Protein AF-0000000070726142 (afdb_homodimer)

pLDDT: mean 96.12, std 7.47, range [32.94, 98.94]

Radius of gyration: 26.35 Å; Cα contacts (8 Å, |Δi|>4): 458; chains: 2; bounding box: 53×75×56 Å

Sequence (316 aa):
MHDEDFCCAVCLDFFVEPCIIKCGHSFCHLCIESHLNVNEKCPLCRSYTGSPIRNRQLESLTMSYVASRNLSNAYYERMKFNQKKVLLQKRALALIYTGLKDKPGQSTELCNLVKNVDDEELKSEIRSQVRQQVGVGLEHVGDLENDTVTIRLKNSTRMHDEDFCCAVCLDFFVEPCIIKCGHSFCHLCIESHLNVNEKCPLCRSYTGSPIRNRQLESLTMSYVASRNLSNAYYERMKFNQKKVLLQKRALALIYTGLKDKPGQSTELCNLVKNVDDEELKSEIRSQVRQQVGVGLEHVGDLENDTVTIRLKNSTR

Foldseek 3Di:
DDQQVQAAPQVRHGAAQWWAFPVGDIHHPLRVLVVCLFAQADPPPGHGTPDIDGPVVSNVVSCVVCVVVVNNVVNVVVNVVSVVLSVLLVVLVCLQQVVQVPDVQSKDFQCVSCVPPPDPSSNVSNLVVQVSCDVGQKHWDDDSVDRRIMIGGDDPPD/DDQQVQAAPQVRHGAAQWWAFPVGDIHHPLRVLVVCLFAQADPPPGHGTPDIDGPVVSNVVSCVVCVVVVNNVVNVVVNVVSVVLSVLLVVLVCLQQVVQVPDVQSKDFQCVSCVPPPDPSSNVSNLVVQVSCDVGQWHWDDDSVDRRIMIGGDPPPD

Solvent-accessible surface area (backbone atoms only — not comparable to full-atom values): 17136 Å² total; per-residue (Å²): 120,58,74,72,80,41,34,16,87,82,82,67,40,68,50,42,66,23,22,29,29,60,79,18,57,60,30,20,39,49,58,48,52,60,47,52,74,67,37,68,42,36,93,84,81,57,44,67,24,77,76,72,28,54,31,49,63,57,37,53,51,40,51,41,48,36,46,74,65,73,38,45,68,65,48,53,51,50,42,52,51,41,53,51,48,46,52,42,50,52,52,24,50,50,50,52,52,55,58,23,70,74,28,79,88,24,36,45,38,46,47,71,73,37,66,88,52,83,52,63,66,49,44,51,39,32,56,52,47,53,63,62,29,44,82,65,56,24,39,68,54,76,52,86,91,41,51,77,19,32,38,28,61,47,76,75,80,127,121,58,73,71,79,41,36,15,84,84,81,68,40,68,50,41,68,23,23,28,30,61,80,18,57,61,30,21,39,51,57,48,52,60,46,48,74,69,35,70,42,36,95,83,80,57,45,67,23,78,75,72,28,53,29,51,64,56,37,52,51,39,52,40,50,36,46,73,65,73,38,46,68,64,50,51,50,49,43,51,50,41,52,51,49,45,52,42,50,52,52,26,50,50,50,52,53,54,59,22,70,75,28,77,90,22,36,45,38,47,47,70,74,40,67,88,54,82,50,63,67,50,43,53,40,33,56,51,48,52,64,62,29,44,83,62,55,24,40,70,55,75,52,87,92,41,51,75,17,32,38,28,63,46,75,77,78,128

Nearest PDB structures (foldseek):
  4orh-assembly3_C  TM=9.151E-01  e=1.274E-05  Homo sapiens
  4whv-assembly2_J  TM=9.246E-01  e=1.856E-05  Homo sapiens
  4orh-assembly1_L  TM=9.110E-01  e=4.463E-05  Homo sapiens
  4ayc-assembly1_B-2  TM=8.183E-01  e=3.698E-05  Homo sapiens
  4ayc-assembly1_A-2  TM=8.284E-01  e=6.921E-05  Homo sapiens

Organism: Caenorhabditis briggsae (NCBI:txid6238)

Structure (mmCIF, N/CA/C/O backbone):
data_AF-0000000070726142-model_v1
#
loop_
_entity.id
_entity.type
_entity.pdbx_description
1 polymer 'Protein CBG10147'
#
loop_
_atom_site.group_PDB
_atom_site.id
_atom_site.type_symbol
_atom_site.label_atom_id
_atom_site.label_alt_id
_atom_site.label_comp_id
_atom_site.label_asym_id
_atom_site.label_entity_id
_atom_site.label_seq_id
_atom_site.pdbx_PDB_ins_code
_atom_site.Cartn_x
_atom_site.Cartn_y
_atom_site.Cartn_z
_atom_site.occupancy
_atom_site.B_iso_or_equiv
_atom_site.auth_seq_id
_atom_site.auth_comp_id
_atom_site.auth_asym_id
_atom_site.auth_atom_id
_atom_site.pdbx_PDB_model_num
ATOM 1 N N . MET A 1 1 ? -21.031 -6.195 8.758 1 86.94 1 MET A N 1
ATOM 2 C CA . MET A 1 1 ? -20.016 -5.152 8.758 1 86.94 1 MET A CA 1
ATOM 3 C C . MET A 1 1 ? -20.328 -4.066 9.773 1 86.94 1 MET A C 1
ATOM 5 O O . MET A 1 1 ? -21.5 -3.707 9.953 1 86.94 1 MET A O 1
ATOM 9 N N . HIS A 1 2 ? -19.344 -3.621 10.516 1 92.38 2 HIS A N 1
ATOM 10 C CA . HIS A 1 2 ? -19.5 -2.625 11.57 1 92.38 2 HIS A CA 1
ATOM 11 C C . HIS A 1 2 ? -18.766 -1.336 11.234 1 92.38 2 HIS A C 1
ATOM 13 O O . HIS A 1 2 ? -17.812 -1.349 10.453 1 92.38 2 HIS A O 1
ATOM 19 N N . ASP A 1 3 ? -19.203 -0.258 11.781 1 95.19 3 ASP A N 1
ATOM 20 C CA . ASP A 1 3 ? -18.594 1.045 11.531 1 95.19 3 ASP A CA 1
ATOM 21 C C . ASP A 1 3 ? -17.094 1.015 11.82 1 95.19 3 ASP A C 1
ATOM 23 O O . ASP A 1 3 ? -16.297 1.615 11.094 1 95.19 3 ASP A O 1
ATOM 27 N N . GLU A 1 4 ? -16.781 0.313 12.82 1 95.38 4 GLU A N 1
ATOM 28 C CA . GLU A 1 4 ? -15.391 0.286 13.289 1 95.38 4 GLU A CA 1
ATOM 29 C C . GLU A 1 4 ? -14.461 -0.288 12.219 1 95.38 4 GLU A C 1
ATOM 31 O O . GLU A 1 4 ? -13.266 0.015 12.203 1 95.38 4 GLU A O 1
ATOM 36 N N . ASP A 1 5 ? -15 -1.079 11.32 1 95 5 ASP A N 1
ATOM 37 C CA . ASP A 1 5 ? -14.203 -1.682 10.25 1 95 5 ASP A CA 1
ATOM 38 C C . ASP A 1 5 ? -13.719 -0.622 9.266 1 95 5 ASP A C 1
ATOM 40 O O . ASP A 1 5 ? -12.758 -0.853 8.523 1 95 5 ASP A O 1
ATOM 44 N N . PHE A 1 6 ? -14.375 0.5 9.289 1 98.06 6 PHE A N 1
ATOM 45 C CA . PHE A 1 6 ? -14.102 1.549 8.312 1 98.06 6 PHE A CA 1
ATOM 46 C C . PHE A 1 6 ? -13.461 2.76 8.984 1 98.06 6 PHE A C 1
ATOM 48 O O . PHE A 1 6 ? -13.438 3.852 8.414 1 98.06 6 PHE A O 1
ATOM 55 N N . CYS A 1 7 ? -12.953 2.561 10.18 1 98.62 7 CYS A N 1
ATOM 56 C CA . CYS A 1 7 ? -12.453 3.707 10.93 1 98.62 7 CYS A CA 1
ATOM 57 C C . CYS A 1 7 ? -10.938 3.67 11.039 1 98.62 7 CYS A C 1
ATOM 59 O O . CYS A 1 7 ? -10.344 2.6 11.211 1 98.62 7 CYS A O 1
ATOM 61 N N . CYS A 1 8 ? -10.367 4.766 10.961 1 98.75 8 CYS A N 1
ATOM 62 C CA . CYS A 1 8 ? -8.938 4.973 11.148 1 98.75 8 CYS A CA 1
ATOM 63 C C . CYS A 1 8 ? -8.555 4.84 12.617 1 98.75 8 CYS A C 1
ATOM 65 O O . CYS A 1 8 ? -9.242 5.387 13.492 1 98.75 8 CYS A O 1
ATOM 67 N N . ALA A 1 9 ? -7.465 4.168 12.867 1 98.56 9 ALA A N 1
ATOM 68 C CA . ALA A 1 9 ? -7.066 3.893 14.25 1 98.56 9 ALA A CA 1
ATOM 69 C C . ALA A 1 9 ? -6.48 5.137 14.914 1 98.56 9 ALA A C 1
ATOM 71 O O . ALA A 1 9 ? -6.312 5.176 16.141 1 98.56 9 ALA A O 1
ATOM 72 N N . VAL A 1 10 ? -6.18 6.125 14.164 1 98.62 10 VAL A N 1
ATOM 73 C CA . VAL A 1 10 ? -5.535 7.32 14.695 1 98.62 10 VAL A CA 1
ATOM 74 C C . VAL A 1 10 ? -6.594 8.359 15.062 1 98.62 10 VAL A C 1
ATOM 76 O O . VAL A 1 10 ? -6.605 8.875 16.188 1 98.62 10 VAL A O 1
ATOM 79 N N . CYS A 1 11 ? -7.5 8.664 14.18 1 98.56 11 CYS A N 1
ATOM 80 C CA . CYS A 1 11 ? -8.492 9.703 14.445 1 98.56 11 CYS A CA 1
ATOM 81 C C . CYS A 1 11 ? -9.812 9.102 14.898 1 98.56 11 CYS A C 1
ATOM 83 O O . CYS A 1 11 ? -10.703 9.82 15.352 1 98.56 11 CYS A O 1
ATOM 85 N N . LEU A 1 12 ? -10.031 7.801 14.703 1 98.44 12 LEU A N 1
ATOM 86 C CA . LEU A 1 12 ? -11.164 7.012 15.172 1 98.44 12 LEU A CA 1
ATOM 87 C C . LEU A 1 12 ? -12.438 7.406 14.43 1 98.44 12 LEU A C 1
ATOM 89 O O . LEU A 1 12 ? -13.539 7.309 14.977 1 98.44 12 LEU A O 1
ATOM 93 N N . ASP A 1 13 ? -12.32 7.883 13.25 1 98.69 13 ASP A N 1
ATOM 94 C CA . ASP A 1 13 ? -13.406 8.195 12.328 1 98.69 13 ASP A CA 1
ATOM 95 C C . ASP A 1 13 ? -13.242 7.441 11.008 1 98.69 13 ASP A C 1
ATOM 97 O O . ASP A 1 13 ? -12.234 6.766 10.789 1 98.69 13 ASP A O 1
ATOM 101 N N . PHE A 1 14 ? -14.258 7.555 10.141 1 98.81 14 PHE A N 1
ATOM 102 C CA . PHE A 1 14 ? -14.195 6.863 8.859 1 98.81 14 PHE A CA 1
ATOM 103 C C . PHE A 1 14 ? -12.977 7.309 8.062 1 98.81 14 PHE A C 1
ATOM 105 O O . PHE A 1 14 ? -12.633 8.492 8.055 1 98.81 14 PHE A O 1
ATOM 112 N N . PHE A 1 15 ? -12.367 6.379 7.391 1 98.94 15 PHE A N 1
ATOM 113 C CA . PHE A 1 15 ? -11.188 6.648 6.582 1 98.94 15 PHE A CA 1
ATOM 114 C C . PHE A 1 15 ? -11.461 7.754 5.57 1 98.94 15 PHE A C 1
ATOM 116 O O . PHE A 1 15 ? -12.469 7.707 4.852 1 98.94 15 PHE A O 1
ATOM 123 N N . VAL A 1 16 ? -10.562 8.742 5.496 1 98.94 16 VAL A N 1
ATOM 124 C CA . VAL A 1 16 ? -10.586 9.758 4.449 1 98.94 16 VAL A CA 1
ATOM 125 C C . VAL A 1 16 ? -9.281 9.711 3.654 1 98.94 16 VAL A C 1
ATOM 127 O O . VAL A 1 16 ? -8.203 9.898 4.215 1 98.94 16 VAL A O 1
ATOM 130 N N . GLU A 1 17 ? -9.43 9.438 2.348 1 98.88 17 GLU A N 1
ATOM 131 C CA . GLU A 1 17 ? -8.266 9.305 1.477 1 98.88 17 GLU A CA 1
ATOM 132 C C . GLU A 1 17 ? -7.211 8.398 2.104 1 98.88 17 GLU A C 1
ATOM 134 O O . GLU A 1 17 ? -6.059 8.812 2.273 1 98.88 17 GLU A O 1
ATOM 139 N N . PRO A 1 18 ? -7.648 7.184 2.354 1 98.94 18 PRO A N 1
ATOM 140 C CA . PRO A 1 18 ? -6.77 6.289 3.109 1 98.94 18 PRO A CA 1
ATOM 141 C C . PRO A 1 18 ? -5.496 5.93 2.348 1 98.94 18 PRO A C 1
ATOM 143 O O . PRO A 1 18 ? -5.531 5.762 1.126 1 98.94 18 PRO A O 1
ATOM 146 N N . CYS A 1 19 ? -4.465 5.785 3.08 1 98.94 19 CYS A N 1
ATOM 147 C CA . CYS A 1 19 ? -3.16 5.352 2.594 1 98.94 19 CYS A CA 1
ATOM 148 C C . CYS A 1 19 ? -2.672 4.125 3.359 1 98.94 19 CYS A C 1
ATOM 150 O O . CYS A 1 19 ? -3.062 3.912 4.508 1 98.94 19 CYS A O 1
ATOM 152 N N . ILE A 1 20 ? -1.888 3.375 2.68 1 98.88 20 ILE A N 1
ATOM 153 C CA . ILE A 1 20 ? -1.288 2.189 3.283 1 98.88 20 ILE A CA 1
ATOM 154 C C . ILE A 1 20 ? 0.23 2.35 3.336 1 98.88 20 ILE A C 1
ATOM 156 O O . ILE A 1 20 ? 0.832 2.922 2.424 1 98.88 20 ILE A O 1
ATOM 160 N N . ILE A 1 21 ? 0.795 1.878 4.41 1 98.56 21 ILE A N 1
ATOM 161 C CA . ILE A 1 21 ? 2.246 1.95 4.543 1 98.56 21 ILE A CA 1
ATOM 162 C C . ILE A 1 21 ? 2.84 0.544 4.496 1 98.56 21 ILE A C 1
ATOM 164 O O . ILE A 1 21 ? 2.111 -0.439 4.34 1 98.56 21 ILE A O 1
ATOM 168 N N . LYS A 1 22 ? 4.141 0.386 4.605 1 98 22 LYS A N 1
ATOM 169 C CA . LYS A 1 22 ? 4.883 -0.828 4.273 1 98 22 LYS A CA 1
ATOM 170 C C . LYS A 1 22 ? 4.414 -2.006 5.125 1 98 22 LYS A C 1
ATOM 172 O O . LYS A 1 22 ? 4.379 -3.145 4.652 1 98 22 LYS A O 1
ATOM 177 N N . CYS A 1 23 ? 4.027 -1.72 6.348 1 98.38 23 CYS A N 1
ATOM 178 C CA . CYS A 1 23 ? 3.645 -2.789 7.266 1 98.38 23 CYS A CA 1
ATOM 179 C C . CYS A 1 23 ? 2.24 -3.291 6.957 1 98.38 23 CYS A C 1
ATOM 181 O O . CYS A 1 23 ? 1.792 -4.285 7.531 1 98.38 23 CYS A O 1
ATOM 183 N N . GLY A 1 24 ? 1.543 -2.52 6.129 1 98.69 24 GLY A N 1
ATOM 184 C CA . GLY A 1 24 ? 0.232 -2.982 5.703 1 98.69 24 GLY A CA 1
ATOM 185 C C . GLY A 1 24 ? -0.909 -2.297 6.43 1 98.69 24 GLY A C 1
ATOM 186 O O . GLY A 1 24 ? -2.078 -2.518 6.109 1 98.69 24 GLY A O 1
ATOM 187 N N . HIS A 1 25 ? -0.623 -1.46 7.363 1 98.81 25 HIS A N 1
ATOM 188 C CA . HIS A 1 25 ? -1.672 -0.727 8.062 1 98.81 25 HIS A CA 1
ATOM 189 C C . HIS A 1 25 ? -2.102 0.505 7.273 1 98.81 25 HIS A C 1
ATOM 191 O O . HIS A 1 25 ? -1.273 1.161 6.637 1 98.81 25 HIS A O 1
ATOM 197 N N . SER A 1 26 ? -3.371 0.841 7.379 1 98.88 26 SER A N 1
ATOM 198 C CA . SER A 1 26 ? -3.926 1.984 6.66 1 98.88 26 SER A CA 1
ATOM 199 C C . SER A 1 26 ? -4.371 3.078 7.625 1 98.88 26 SER A C 1
ATOM 201 O O . SER A 1 26 ? -4.824 2.789 8.734 1 98.88 26 SER A O 1
ATOM 203 N N . PHE A 1 27 ? -4.273 4.281 7.191 1 98.94 27 PHE A N 1
ATOM 204 C CA . PHE A 1 27 ? -4.688 5.48 7.914 1 98.94 27 PHE A CA 1
ATOM 205 C C . PHE A 1 27 ? -5.223 6.535 6.953 1 98.94 27 PHE A C 1
ATOM 207 O O . PHE A 1 27 ? -4.965 6.473 5.75 1 98.94 27 PHE A O 1
ATOM 214 N N . CYS A 1 28 ? -5.965 7.453 7.488 1 98.94 28 CYS A N 1
ATOM 215 C CA . CYS A 1 28 ? -6.258 8.625 6.672 1 98.94 28 CYS A CA 1
ATOM 216 C C . CYS A 1 28 ? -4.973 9.273 6.164 1 98.94 28 CYS A C 1
ATOM 218 O O . CYS A 1 28 ? -3.945 9.234 6.84 1 98.94 28 CYS A O 1
ATOM 220 N N . HIS A 1 29 ? -5.086 9.844 5.039 1 98.94 29 HIS A N 1
ATOM 221 C CA . HIS A 1 29 ? -3.93 10.555 4.504 1 98.94 29 HIS A CA 1
ATOM 222 C C . HIS A 1 29 ? -3.432 11.617 5.484 1 98.94 29 HIS A C 1
ATOM 224 O O . HIS A 1 29 ? -2.238 11.672 5.789 1 98.94 29 HIS A O 1
ATOM 230 N N . LEU A 1 30 ? -4.328 12.422 5.984 1 98.88 30 LEU A N 1
ATOM 231 C CA . LEU A 1 30 ? -3.949 13.469 6.926 1 98.88 30 LEU A CA 1
ATOM 232 C C . LEU A 1 30 ? -3.287 12.867 8.164 1 98.88 30 LEU A C 1
ATOM 234 O O . LEU A 1 30 ? -2.252 13.359 8.617 1 98.88 30 LEU A O 1
ATOM 238 N N . CYS A 1 31 ? -3.842 11.773 8.68 1 98.81 31 CYS A N 1
ATOM 239 C CA . CYS A 1 31 ? -3.34 11.156 9.898 1 98.81 31 CYS A CA 1
ATOM 240 C C . CYS A 1 31 ? -1.915 10.648 9.711 1 98.81 31 CYS A C 1
ATOM 242 O O . CYS A 1 31 ? -1.036 10.938 10.523 1 98.81 31 CYS A O 1
ATOM 244 N N . ILE A 1 32 ? -1.695 9.953 8.641 1 98.69 32 ILE A N 1
ATOM 245 C CA . ILE A 1 32 ? -0.382 9.344 8.461 1 98.69 32 ILE A CA 1
ATOM 246 C C . ILE A 1 32 ? 0.636 10.406 8.07 1 98.69 32 ILE A C 1
ATOM 248 O O . ILE A 1 32 ? 1.788 10.367 8.508 1 98.69 32 ILE A O 1
ATOM 252 N N . GLU A 1 33 ? 0.244 11.328 7.262 1 98.12 33 GLU A N 1
ATOM 253 C CA . GLU A 1 33 ? 1.148 12.414 6.879 1 98.12 33 GLU A CA 1
ATOM 254 C C . GLU A 1 33 ? 1.602 13.211 8.102 1 98.12 33 GLU A C 1
ATOM 256 O O . GLU A 1 33 ? 2.791 13.492 8.258 1 98.12 33 GLU A O 1
ATOM 261 N N . SER A 1 34 ? 0.674 13.578 8.891 1 98.12 34 SER A N 1
ATOM 262 C CA . SER A 1 34 ? 0.99 14.32 10.109 1 98.12 34 SER A CA 1
ATOM 263 C C . SER A 1 34 ? 1.912 13.523 11.023 1 98.12 34 SER A C 1
ATOM 265 O O . SER A 1 34 ? 2.865 14.07 11.578 1 98.12 34 SER A O 1
ATOM 267 N N . HIS A 1 35 ? 1.601 12.273 11.156 1 97.94 35 HIS A N 1
ATOM 268 C CA . HIS A 1 35 ? 2.393 11.398 12.008 1 97.94 35 HIS A CA 1
ATOM 269 C C . HIS A 1 35 ? 3.82 11.266 11.492 1 97.94 35 HIS A C 1
ATOM 271 O O . HIS A 1 35 ? 4.777 11.344 12.266 1 97.94 35 HIS A O 1
ATOM 277 N N . LEU A 1 36 ? 3.973 11.117 10.203 1 97.06 36 LEU A N 1
ATOM 278 C CA . LEU A 1 36 ? 5.277 10.852 9.609 1 97.06 36 LEU A CA 1
ATOM 279 C C . LEU A 1 36 ? 6.141 12.109 9.617 1 97.06 36 LEU A C 1
ATOM 281 O O . LEU A 1 36 ? 7.359 12.031 9.438 1 97.06 36 LEU A O 1
ATOM 285 N N . ASN A 1 37 ? 5.578 13.273 9.773 1 96 37 ASN A N 1
ATOM 286 C CA . ASN A 1 37 ? 6.328 14.523 9.891 1 96 37 ASN A CA 1
ATOM 287 C C . ASN A 1 37 ? 7.195 14.539 11.148 1 96 37 ASN A C 1
ATOM 289 O O . ASN A 1 37 ? 8.148 15.305 11.234 1 96 37 ASN A O 1
ATOM 293 N N . VAL A 1 38 ? 6.859 13.656 12.117 1 95.5 38 VAL A N 1
ATOM 294 C CA . VAL A 1 38 ? 7.594 13.734 13.383 1 95.5 38 VAL A CA 1
ATOM 295 C C . VAL A 1 38 ? 8.094 12.352 13.773 1 95.5 38 VAL A C 1
ATOM 297 O O . VAL A 1 38 ? 8.938 12.219 14.672 1 95.5 38 VAL A O 1
ATOM 300 N N . ASN A 1 39 ? 7.488 11.32 13.219 1 94.31 39 ASN A N 1
ATOM 301 C CA . ASN A 1 39 ? 7.84 9.938 13.531 1 94.31 39 ASN A CA 1
ATOM 302 C C . ASN A 1 39 ? 7.879 9.07 12.273 1 94.31 39 ASN A C 1
ATOM 304 O O . ASN A 1 39 ? 6.945 9.086 11.469 1 94.31 39 ASN A O 1
ATOM 308 N N . GLU A 1 40 ? 8.898 8.227 12.125 1 94.06 40 GLU A N 1
ATOM 309 C CA . GLU A 1 40 ? 9.039 7.43 10.906 1 94.06 40 GLU A CA 1
ATOM 310 C C . GLU A 1 40 ? 8.523 6.008 11.109 1 94.06 40 GLU A C 1
ATOM 312 O O . GLU A 1 40 ? 8.742 5.137 10.266 1 94.06 40 GLU A O 1
ATOM 317 N N . LYS A 1 41 ? 7.926 5.801 12.234 1 97.62 41 LYS A N 1
ATOM 318 C CA . LYS A 1 41 ? 7.422 4.465 12.547 1 97.62 41 LYS A CA 1
ATOM 319 C C . LYS A 1 41 ? 5.898 4.422 12.484 1 97.62 41 LYS A C 1
ATOM 321 O O . LYS A 1 41 ? 5.23 5.43 12.727 1 97.62 41 LYS A O 1
ATOM 326 N N . CYS A 1 42 ? 5.395 3.34 12.148 1 98.5 42 CYS A N 1
ATOM 327 C CA . CYS A 1 42 ? 3.955 3.121 12.078 1 98.5 42 CYS A CA 1
ATOM 328 C C . CYS A 1 42 ? 3.291 3.418 13.414 1 98.5 42 CYS A C 1
ATOM 330 O O . CYS A 1 42 ? 3.758 2.961 14.461 1 98.5 42 CYS A O 1
ATOM 332 N N . PRO A 1 43 ? 2.148 4.082 13.43 1 98.19 43 PRO A N 1
ATOM 333 C CA . PRO A 1 43 ? 1.429 4.387 14.672 1 98.19 43 PRO A CA 1
ATOM 334 C C . PRO A 1 43 ? 0.94 3.135 15.398 1 98.19 43 PRO A C 1
ATOM 336 O O . PRO A 1 43 ? 0.67 3.178 16.594 1 98.19 43 PRO A O 1
ATOM 339 N N . LEU A 1 44 ? 0.879 2.07 14.719 1 98.25 44 LEU A N 1
ATOM 340 C CA . LEU A 1 44 ? 0.241 0.899 15.312 1 98.25 44 LEU A CA 1
ATOM 341 C C . LEU A 1 44 ? 1.278 -0.15 15.695 1 98.25 44 LEU A C 1
ATOM 343 O O . LEU A 1 44 ? 1.234 -0.699 16.797 1 98.25 44 LEU A O 1
ATOM 347 N N . CYS A 1 45 ? 2.262 -0.429 14.852 1 98.12 45 CYS A N 1
ATOM 348 C CA . CYS A 1 45 ? 3.135 -1.567 15.117 1 98.12 45 CYS A CA 1
ATOM 349 C C . CYS A 1 45 ? 4.586 -1.122 15.25 1 98.12 45 CYS A C 1
ATOM 351 O O . CYS A 1 45 ? 5.461 -1.931 15.562 1 98.12 45 CYS A O 1
ATOM 353 N N . ARG A 1 46 ? 4.926 0.131 14.898 1 97.38 46 ARG A N 1
ATOM 354 C CA . ARG A 1 46 ? 6.211 0.799 15.086 1 97.38 46 ARG A CA 1
ATOM 355 C C . ARG A 1 46 ? 7.234 0.312 14.062 1 97.38 46 ARG A C 1
ATOM 357 O O . ARG A 1 46 ? 8.438 0.545 14.219 1 97.38 46 ARG A O 1
ATOM 364 N N . SER A 1 47 ? 6.789 -0.398 13.031 1 97.69 47 SER A N 1
ATOM 365 C CA . SER A 1 47 ? 7.695 -0.768 11.953 1 97.69 47 SER A CA 1
ATOM 366 C C . SER A 1 47 ? 7.992 0.423 11.047 1 97.69 47 SER A C 1
ATOM 368 O O . SER A 1 47 ? 7.27 1.423 11.07 1 97.69 47 SER A O 1
ATOM 370 N N . TYR A 1 48 ? 9.023 0.266 10.328 1 96.69 48 TYR A N 1
ATOM 371 C CA . TYR A 1 48 ? 9.359 1.28 9.336 1 96.69 48 TYR A CA 1
ATOM 372 C C . TYR A 1 48 ? 8.227 1.457 8.336 1 96.69 48 TYR A C 1
ATOM 374 O O . TYR A 1 48 ? 7.656 0.475 7.852 1 96.69 48 TYR A O 1
ATOM 382 N N . THR A 1 49 ? 7.891 2.613 7.91 1 95.5 49 THR A N 1
ATOM 383 C CA . THR A 1 49 ? 6.645 2.891 7.199 1 95.5 49 THR A CA 1
ATOM 384 C C . THR A 1 49 ? 6.875 2.908 5.691 1 95.5 49 THR A C 1
ATOM 386 O O . THR A 1 49 ? 5.965 2.602 4.918 1 95.5 49 THR A O 1
ATOM 389 N N . GLY A 1 50 ? 8.086 3.262 5.27 1 94.38 50 GLY A N 1
ATOM 390 C CA . GLY A 1 50 ? 8.203 3.602 3.861 1 94.38 50 GLY A CA 1
ATOM 391 C C . GLY A 1 50 ? 7.281 4.73 3.439 1 94.38 50 GLY A C 1
ATOM 392 O O . GLY A 1 50 ? 6.75 5.457 4.285 1 94.38 50 GLY A O 1
ATOM 393 N N . SER A 1 51 ? 7.102 4.941 2.084 1 96.19 51 SER A N 1
ATOM 394 C CA . SER A 1 51 ? 6.219 5.988 1.576 1 96.19 51 SER A CA 1
ATOM 395 C C . SER A 1 51 ? 4.773 5.5 1.5 1 96.19 51 SER A C 1
ATOM 397 O O . SER A 1 51 ? 4.504 4.414 0.988 1 96.19 51 SER A O 1
ATOM 399 N N . PRO A 1 52 ? 3.93 6.262 1.984 1 98.12 52 PRO A N 1
ATOM 400 C CA . PRO A 1 52 ? 2.518 5.871 1.916 1 98.12 52 PRO A CA 1
ATOM 401 C C . PRO A 1 52 ? 2.016 5.727 0.481 1 98.12 52 PRO A C 1
ATOM 403 O O . PRO A 1 52 ? 2.43 6.48 -0.402 1 98.12 52 PRO A O 1
ATOM 406 N N . ILE A 1 53 ? 1.049 4.75 0.293 1 98.75 53 ILE A N 1
ATOM 407 C CA . ILE A 1 53 ? 0.389 4.5 -0.983 1 98.75 53 ILE A CA 1
ATOM 408 C C . ILE A 1 53 ? -1.119 4.68 -0.83 1 98.75 53 ILE A C 1
ATOM 410 O O . ILE A 1 53 ? -1.705 4.242 0.164 1 98.75 53 ILE A O 1
ATOM 414 N N . ARG A 1 54 ? -1.699 5.32 -1.832 1 98.62 54 ARG A N 1
ATOM 415 C CA . ARG A 1 54 ? -3.148 5.492 -1.776 1 98.62 54 ARG A CA 1
ATOM 416 C C . ARG A 1 54 ? -3.861 4.145 -1.82 1 98.62 54 ARG A C 1
ATOM 418 O O . ARG A 1 54 ? -3.613 3.334 -2.715 1 98.62 54 ARG A O 1
ATOM 425 N N . ASN A 1 55 ? -4.676 3.898 -0.847 1 98.81 55 ASN A N 1
ATOM 426 C CA . ASN A 1 55 ? -5.473 2.678 -0.794 1 98.81 55 ASN A CA 1
ATOM 427 C C . ASN A 1 55 ? -6.832 2.865 -1.461 1 98.81 55 ASN A C 1
ATOM 429 O O . ASN A 1 55 ? -7.832 3.102 -0.783 1 98.81 55 ASN A O 1
ATOM 433 N N . ARG A 1 56 ? -6.875 2.734 -2.721 1 98.31 56 ARG A N 1
ATOM 434 C CA . ARG A 1 56 ? -8.023 3.061 -3.559 1 98.31 56 ARG A CA 1
ATOM 435 C C . ARG A 1 56 ? -9.234 2.205 -3.188 1 98.31 56 ARG A C 1
ATOM 437 O O . ARG A 1 56 ? -10.352 2.711 -3.094 1 98.31 56 ARG A O 1
ATOM 444 N N . GLN A 1 57 ? -8.992 0.948 -3.037 1 98.56 57 GLN A N 1
ATOM 445 C CA . GLN A 1 57 ? -10.109 0.053 -2.734 1 98.56 57 GLN A CA 1
ATOM 446 C C . GLN A 1 57 ? -10.75 0.408 -1.397 1 98.56 57 GLN A C 1
ATOM 448 O O . GLN A 1 57 ? -11.977 0.431 -1.279 1 98.56 57 GLN A O 1
ATOM 453 N N . LEU A 1 58 ? -9.914 0.649 -0.413 1 98.69 58 LEU A N 1
ATOM 454 C CA . LEU A 1 58 ? -10.43 1.033 0.896 1 98.69 58 LEU A CA 1
ATOM 455 C C . LEU A 1 58 ? -11.234 2.326 0.808 1 98.69 58 LEU A C 1
ATOM 457 O O . LEU A 1 58 ? -12.266 2.469 1.467 1 98.69 58 LEU A O 1
ATOM 461 N N . GLU A 1 59 ? -10.75 3.262 0.028 1 98.62 59 GLU A N 1
ATOM 462 C CA . GLU A 1 59 ? -11.469 4.52 -0.168 1 98.62 59 GLU A CA 1
ATOM 463 C C . GLU A 1 59 ? -12.859 4.277 -0.762 1 98.62 59 GLU A C 1
ATOM 465 O O . GLU A 1 59 ? -13.852 4.793 -0.256 1 98.62 59 GLU A O 1
ATOM 470 N N . SER A 1 60 ? -12.859 3.496 -1.819 1 97.94 60 SER A N 1
ATOM 471 C CA . SER A 1 60 ? -14.125 3.193 -2.486 1 97.94 60 SER A CA 1
ATOM 472 C C . SER A 1 60 ? -15.102 2.51 -1.536 1 97.94 60 SER A C 1
ATOM 474 O O . SER A 1 60 ? -16.281 2.879 -1.473 1 97.94 60 SER A O 1
ATOM 476 N N . LEU A 1 61 ? -14.656 1.58 -0.796 1 98.38 61 LEU A N 1
ATOM 477 C CA . LEU A 1 61 ? -15.5 0.838 0.132 1 98.38 61 LEU A CA 1
ATOM 478 C C . LEU A 1 61 ? -16.031 1.753 1.23 1 98.38 61 LEU A C 1
ATOM 480 O O . LEU A 1 61 ? -17.203 1.674 1.593 1 98.38 61 LEU A O 1
ATOM 484 N N . THR A 1 62 ? -15.156 2.598 1.776 1 98.5 62 THR A N 1
ATOM 485 C CA . THR A 1 62 ? -15.562 3.52 2.83 1 98.5 62 THR A CA 1
ATOM 486 C C . THR A 1 62 ? -16.641 4.477 2.322 1 98.5 62 THR A C 1
ATOM 488 O O . THR A 1 62 ? -17.641 4.707 3 1 98.5 62 THR A O 1
ATOM 491 N N . MET A 1 63 ? -16.453 4.988 1.11 1 97.81 63 MET A N 1
ATOM 492 C CA . MET A 1 63 ? -17.422 5.914 0.529 1 97.81 63 MET A CA 1
ATOM 493 C C . MET A 1 63 ? -18.766 5.227 0.305 1 97.81 63 MET A C 1
ATOM 495 O O . MET A 1 63 ? -19.812 5.812 0.569 1 97.81 63 MET A O 1
ATOM 499 N N . SER A 1 64 ? -18.688 3.994 -0.244 1 97.06 64 SER A N 1
ATOM 500 C CA . SER A 1 64 ? -19.922 3.23 -0.429 1 97.06 64 SER A CA 1
ATOM 501 C C . SER A 1 64 ? -20.625 2.998 0.899 1 97.06 64 SER A C 1
ATOM 503 O O . SER A 1 64 ? -21.859 3.123 0.983 1 97.06 64 SER A O 1
ATOM 505 N N . TYR A 1 65 ? -19.938 2.674 1.912 1 97.69 65 TYR A N 1
ATOM 506 C CA . TYR A 1 65 ? -20.484 2.389 3.234 1 97.69 65 TYR A CA 1
ATOM 507 C C . TYR A 1 65 ? -21.141 3.625 3.83 1 97.69 65 TYR A C 1
ATOM 509 O O . TYR A 1 65 ? -22.281 3.564 4.289 1 97.69 65 TYR A O 1
ATOM 517 N N . VAL A 1 66 ? -20.422 4.742 3.818 1 97.75 66 VAL A N 1
ATOM 518 C CA . VAL A 1 66 ? -20.938 5.98 4.395 1 97.75 66 VAL A CA 1
ATOM 519 C C . VAL A 1 66 ? -22.188 6.418 3.629 1 97.75 66 VAL A C 1
ATOM 521 O O . VAL A 1 66 ? -23.125 6.961 4.219 1 97.75 66 VAL A O 1
ATOM 524 N N . ALA A 1 67 ? -22.156 6.234 2.252 1 97.12 67 ALA A N 1
ATOM 525 C CA . ALA A 1 67 ? -23.312 6.555 1.438 1 97.12 67 ALA A CA 1
ATOM 526 C C . ALA A 1 67 ? -24.531 5.734 1.868 1 97.12 67 ALA A C 1
ATOM 528 O O . ALA A 1 67 ? -25.641 6.258 1.965 1 97.12 67 ALA A O 1
ATOM 529 N N . SER A 1 68 ? -24.312 4.477 2.129 1 95.44 68 SER A N 1
ATOM 530 C CA . SER A 1 68 ? -25.406 3.592 2.529 1 95.44 68 SER A CA 1
ATOM 531 C C . SER A 1 68 ? -26 4.016 3.871 1 95.44 68 SER A C 1
ATOM 533 O O . SER A 1 68 ? -27.125 3.641 4.207 1 95.44 68 SER A O 1
ATOM 535 N N . ARG A 1 69 ? -25.297 4.809 4.629 1 95.94 69 ARG A N 1
ATOM 536 C CA . ARG A 1 69 ? -25.719 5.277 5.941 1 95.94 69 ARG A CA 1
ATOM 537 C C . ARG A 1 69 ? -26.188 6.73 5.883 1 95.94 69 ARG A C 1
ATOM 539 O O . ARG A 1 69 ? -26.438 7.352 6.922 1 95.94 69 ARG A O 1
ATOM 546 N N . ASN A 1 70 ? -26.234 7.273 4.707 1 97.44 70 ASN A N 1
ATOM 547 C CA . ASN A 1 70 ? -26.656 8.656 4.484 1 97.44 70 ASN A CA 1
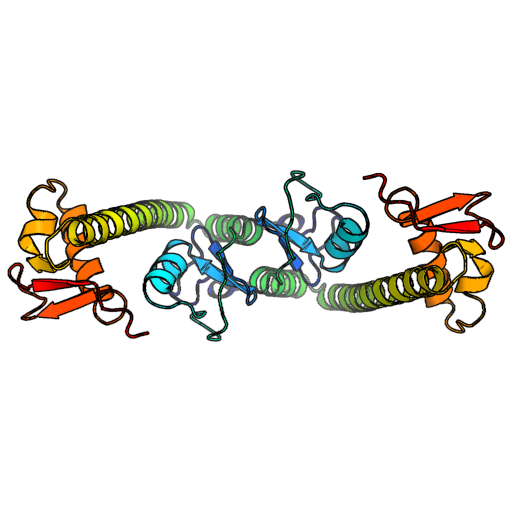ATOM 548 C C . ASN A 1 70 ? -25.75 9.641 5.219 1 97.44 70 ASN A C 1
ATOM 550 O O . ASN A 1 70 ? -26.234 10.602 5.824 1 97.44 70 ASN A O 1
ATOM 554 N N . LEU A 1 71 ? -24.453 9.367 5.211 1 97.94 71 LEU A N 1
ATOM 555 C CA . LEU A 1 71 ? -23.469 10.211 5.883 1 97.94 71 LEU A CA 1
ATOM 556 C C . LEU A 1 71 ? -22.531 10.859 4.875 1 97.94 71 LEU A C 1
ATOM 558 O O . LEU A 1 71 ? -21.438 11.305 5.234 1 97.94 71 LEU A O 1
ATOM 562 N N . SER A 1 72 ? -22.922 10.859 3.607 1 98.31 72 SER A N 1
ATOM 563 C CA . SER A 1 72 ? -22.062 11.32 2.527 1 98.31 72 SER A CA 1
ATOM 564 C C . SER A 1 72 ? -21.672 12.781 2.713 1 98.31 72 SER A C 1
ATOM 566 O O . SER A 1 72 ? -20.516 13.156 2.514 1 98.31 72 SER A O 1
ATOM 568 N N . ASN A 1 73 ? -22.609 13.578 3.09 1 98.5 73 ASN A N 1
ATOM 569 C CA . ASN A 1 73 ? -22.328 15.008 3.227 1 98.5 73 ASN A CA 1
ATOM 570 C C . ASN A 1 73 ? -21.25 15.273 4.281 1 98.5 73 ASN A C 1
ATOM 572 O O . ASN A 1 73 ? -20.281 15.984 4.016 1 98.5 73 ASN A O 1
ATOM 576 N N . ALA A 1 74 ? -21.484 14.719 5.441 1 98.25 74 ALA A N 1
ATOM 577 C CA . ALA A 1 74 ? -20.5 14.875 6.508 1 98.25 74 ALA A CA 1
ATOM 578 C C . ALA A 1 74 ? -19.141 14.336 6.086 1 98.25 74 ALA A C 1
ATOM 580 O O . ALA A 1 74 ? -18.094 14.938 6.391 1 98.25 74 ALA A O 1
ATOM 581 N N . TYR A 1 75 ? -19.172 13.242 5.426 1 98.69 75 TYR A N 1
ATOM 582 C CA . TYR A 1 75 ? -17.953 12.617 4.945 1 98.69 75 TYR A CA 1
ATOM 583 C C . TYR A 1 75 ? -17.203 13.547 3.994 1 98.69 75 TYR A C 1
ATOM 585 O O . TYR A 1 75 ? -15.984 13.734 4.129 1 98.69 75 TYR A O 1
ATOM 593 N N . TYR A 1 76 ? -17.859 14.109 3.053 1 98.69 76 TYR A N 1
ATOM 594 C CA . TYR A 1 76 ? -17.234 14.969 2.053 1 98.69 76 TYR A CA 1
ATOM 595 C C . TYR A 1 76 ? -16.719 16.25 2.688 1 98.69 76 TYR A C 1
ATOM 597 O O . TYR A 1 76 ? -15.672 16.766 2.279 1 98.69 76 TYR A O 1
ATOM 605 N N . GLU A 1 77 ? -17.359 16.75 3.662 1 98.75 77 GLU A N 1
ATOM 606 C CA . GLU A 1 77 ? -16.875 17.906 4.395 1 98.75 77 GLU A CA 1
ATOM 607 C C . GLU A 1 77 ? -15.547 17.594 5.094 1 98.75 77 GLU A C 1
ATOM 609 O O . GLU A 1 77 ? -14.617 18.406 5.062 1 98.75 77 GLU A O 1
ATOM 614 N N . ARG A 1 78 ? -15.547 16.469 5.707 1 98.75 78 ARG A N 1
ATOM 615 C CA . ARG A 1 78 ? -14.312 16.047 6.367 1 98.75 78 ARG A CA 1
ATOM 616 C C . ARG A 1 78 ? -13.188 15.867 5.359 1 98.75 78 ARG A C 1
ATOM 618 O O . ARG A 1 78 ? -12.039 16.219 5.633 1 98.75 78 ARG A O 1
ATOM 625 N N . MET A 1 79 ? -13.508 15.312 4.25 1 98.88 79 MET A N 1
ATOM 626 C CA . MET A 1 79 ? -12.531 15.125 3.184 1 98.88 7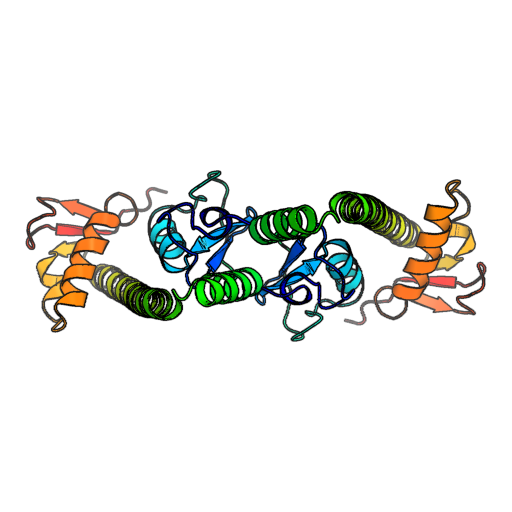9 MET A CA 1
ATOM 627 C C . MET A 1 79 ? -11.93 16.453 2.756 1 98.88 79 MET A C 1
ATOM 629 O O . MET A 1 79 ? -10.711 16.594 2.646 1 98.88 79 MET A O 1
ATOM 633 N N . LYS A 1 80 ? -12.75 17.453 2.582 1 98.81 80 LYS A N 1
ATOM 634 C CA . LYS A 1 80 ? -12.297 18.797 2.199 1 98.81 80 LYS A CA 1
ATOM 635 C C . LYS A 1 80 ? -11.414 19.406 3.283 1 98.81 80 LYS A C 1
ATOM 637 O O . LYS A 1 80 ? -10.367 19.984 2.984 1 98.81 80 LYS A O 1
ATOM 642 N N . PHE A 1 81 ? -11.891 19.266 4.406 1 98.69 81 PHE A N 1
ATOM 643 C CA . PHE A 1 81 ? -11.133 19.797 5.531 1 98.69 81 PHE A CA 1
ATOM 644 C C . PHE A 1 81 ? -9.758 19.156 5.609 1 98.69 81 PHE A C 1
ATOM 646 O O . PHE A 1 81 ? -8.75 19.844 5.75 1 98.69 81 PHE A O 1
ATOM 653 N N . ASN A 1 82 ? -9.688 17.812 5.508 1 98.88 82 ASN A N 1
ATOM 654 C CA . ASN A 1 82 ? -8.43 17.078 5.586 1 98.88 82 ASN A CA 1
ATOM 655 C C . ASN A 1 82 ? -7.473 17.484 4.469 1 98.88 82 ASN A C 1
ATOM 657 O O . ASN A 1 82 ? -6.273 17.656 4.699 1 98.88 82 ASN A O 1
ATOM 661 N N . GLN A 1 83 ? -8.055 17.625 3.307 1 98.75 83 GLN A N 1
ATOM 662 C CA . GLN A 1 83 ? -7.246 18.031 2.164 1 98.75 83 GLN A CA 1
ATOM 663 C C . GLN A 1 83 ? -6.594 19.391 2.406 1 98.75 83 GLN A C 1
ATOM 665 O O . GLN A 1 83 ? -5.395 19.547 2.188 1 98.75 83 GLN A O 1
ATOM 670 N N . LYS A 1 84 ? -7.383 20.312 2.85 1 98.62 84 LYS A N 1
ATOM 671 C CA . LYS A 1 84 ? -6.867 21.641 3.156 1 98.62 84 LYS A CA 1
ATOM 672 C C . LYS A 1 84 ? -5.789 21.578 4.234 1 98.62 84 LYS A C 1
ATOM 674 O O . LYS A 1 84 ? -4.75 22.234 4.121 1 98.62 84 LYS A O 1
ATOM 679 N N . LYS A 1 85 ? -6.086 20.812 5.184 1 98.75 85 LYS A N 1
ATOM 680 C CA . LYS A 1 85 ? -5.164 20.719 6.309 1 98.75 85 LYS A CA 1
ATOM 681 C C . LYS A 1 85 ? -3.818 20.141 5.871 1 98.75 85 LYS A C 1
ATOM 683 O O . LYS A 1 85 ? -2.766 20.609 6.305 1 98.75 85 LYS A O 1
ATOM 688 N N . VAL A 1 86 ? -3.799 19.141 5.047 1 98.69 86 VAL A N 1
ATOM 689 C CA . VAL A 1 86 ? -2.564 18.547 4.539 1 98.69 86 VAL A CA 1
ATOM 690 C C . VAL A 1 86 ? -1.763 19.609 3.781 1 98.69 86 VAL A C 1
ATOM 692 O O . VAL A 1 86 ? -0.551 19.734 3.971 1 98.69 86 VAL A O 1
ATOM 695 N N . LEU A 1 87 ? -2.402 20.344 2.971 1 98.44 87 LEU A N 1
ATOM 696 C CA . LEU A 1 87 ? -1.741 21.391 2.197 1 98.44 87 LEU A CA 1
ATOM 697 C C . LEU A 1 87 ? -1.158 22.469 3.115 1 98.44 87 LEU A C 1
ATOM 699 O O . LEU A 1 87 ? -0.029 22.906 2.912 1 98.44 87 LEU A O 1
ATOM 703 N N . LEU A 1 88 ? -1.95 22.828 4.066 1 98.44 88 LEU A N 1
ATOM 704 C CA . LEU A 1 88 ? -1.497 23.828 5.031 1 98.44 88 LEU A CA 1
ATOM 705 C C . LEU A 1 88 ? -0.247 23.344 5.762 1 98.44 88 LEU A C 1
ATOM 707 O O . LEU A 1 88 ? 0.702 24.109 5.945 1 98.44 88 LEU A O 1
ATOM 711 N N . GLN A 1 89 ? -0.282 22.156 6.164 1 98.56 89 GLN A N 1
ATOM 712 C CA . GLN A 1 89 ? 0.853 21.562 6.871 1 98.56 89 GLN A CA 1
ATOM 713 C C . GLN A 1 89 ? 2.107 21.578 6 1 98.56 89 GLN A C 1
ATOM 715 O O . GLN A 1 89 ? 3.182 21.969 6.457 1 98.56 89 GLN A O 1
ATOM 720 N N . LYS A 1 90 ? 1.943 21.188 4.805 1 98.5 90 LYS A N 1
ATOM 721 C CA . LYS A 1 90 ? 3.068 21.156 3.877 1 98.5 90 LYS A CA 1
ATOM 722 C C . LYS A 1 90 ? 3.637 22.562 3.662 1 98.5 90 LYS A C 1
ATOM 724 O O . LYS A 1 90 ? 4.855 22.75 3.709 1 98.5 90 LYS A O 1
ATOM 729 N N . ARG A 1 91 ? 2.779 23.453 3.436 1 98.44 91 ARG A N 1
ATOM 730 C CA . ARG A 1 91 ? 3.201 24.844 3.234 1 98.44 91 ARG A CA 1
ATOM 731 C C . ARG A 1 91 ? 3.9 25.391 4.477 1 98.44 91 ARG A C 1
ATOM 733 O O . ARG A 1 91 ? 4.93 26.062 4.371 1 98.44 91 ARG A O 1
ATOM 740 N N . ALA A 1 92 ? 3.352 25.125 5.559 1 98.69 92 ALA A N 1
ATOM 741 C CA . ALA A 1 92 ? 3.939 25.578 6.816 1 98.69 92 ALA A CA 1
ATOM 742 C C . ALA A 1 92 ? 5.348 25.016 7 1 98.69 92 ALA A C 1
ATOM 744 O O . ALA A 1 92 ? 6.281 25.75 7.32 1 98.69 92 ALA A O 1
ATOM 745 N N . LEU A 1 93 ? 5.488 23.797 6.812 1 98.44 93 LEU A N 1
ATOM 746 C CA . LEU A 1 93 ? 6.785 23.141 6.988 1 98.44 93 LEU A CA 1
ATOM 747 C C . LEU A 1 93 ? 7.805 23.703 6 1 98.44 93 LEU A C 1
ATOM 749 O O . LEU A 1 93 ? 8.961 23.938 6.363 1 98.44 93 LEU A O 1
ATOM 753 N N . ALA A 1 94 ? 7.359 23.891 4.809 1 97.94 94 ALA A N 1
ATOM 754 C CA . ALA A 1 94 ? 8.242 24.469 3.807 1 97.94 94 ALA A CA 1
ATOM 755 C C . ALA A 1 94 ? 8.742 25.844 4.25 1 97.94 94 ALA A C 1
ATOM 757 O O . ALA A 1 94 ? 9.93 26.141 4.145 1 97.94 94 ALA A O 1
ATOM 758 N N . LEU A 1 95 ? 7.906 26.656 4.695 1 97.94 95 LEU A N 1
ATOM 759 C CA . LEU A 1 95 ? 8.258 28 5.129 1 97.94 95 LEU A CA 1
ATOM 760 C C . LEU A 1 95 ? 9.211 27.953 6.316 1 97.94 95 LEU A C 1
ATOM 762 O O . LEU A 1 95 ? 10.156 28.75 6.383 1 97.94 95 LEU A O 1
ATOM 766 N N . ILE A 1 96 ? 8.961 27.062 7.199 1 97.75 96 ILE A N 1
ATOM 767 C CA . ILE A 1 96 ? 9.797 26.938 8.391 1 97.75 96 ILE A CA 1
ATOM 768 C C . ILE A 1 96 ? 11.219 26.547 7.992 1 97.75 96 ILE A C 1
ATOM 770 O O . ILE A 1 96 ? 12.172 27.25 8.336 1 97.75 96 ILE A O 1
ATOM 774 N N . TYR A 1 97 ? 11.328 25.531 7.254 1 97.19 97 TYR A N 1
ATOM 775 C CA . TYR A 1 97 ? 12.648 24.984 6.984 1 97.19 97 TYR A CA 1
ATOM 776 C C . TYR A 1 97 ? 13.406 25.859 5.988 1 97.19 97 TYR A C 1
ATOM 778 O O . TYR A 1 97 ? 14.617 26.062 6.129 1 97.19 97 TYR A O 1
ATOM 786 N N . THR A 1 98 ? 12.75 26.328 5.004 1 96.38 98 THR A N 1
ATOM 787 C CA . THR A 1 98 ? 13.398 27.25 4.09 1 96.38 98 THR A CA 1
ATOM 788 C C . THR A 1 98 ? 13.812 28.531 4.824 1 96.38 98 THR A C 1
ATOM 790 O O . THR A 1 98 ? 14.906 29.062 4.594 1 96.38 98 THR A O 1
ATOM 793 N N . GLY A 1 99 ? 12.969 29.016 5.684 1 95.31 99 GLY A N 1
ATOM 794 C CA . GLY A 1 99 ? 13.242 30.219 6.449 1 95.31 99 GLY A CA 1
ATOM 795 C C . GLY A 1 99 ? 14.438 30.094 7.367 1 95.31 99 GLY A C 1
ATOM 796 O O . GLY A 1 99 ? 15.148 31.062 7.625 1 95.31 99 GLY A O 1
ATOM 797 N N . LEU A 1 100 ? 14.656 28.906 7.801 1 96.19 100 LEU A N 1
ATOM 798 C CA . LEU A 1 100 ? 15.781 28.656 8.695 1 96.19 100 LEU A CA 1
ATOM 799 C C . LEU A 1 100 ? 17.062 28.422 7.91 1 96.19 100 LEU A C 1
ATOM 801 O O . LEU A 1 100 ? 18.125 28.922 8.289 1 96.19 100 LEU A O 1
ATOM 805 N N . LYS A 1 101 ? 17 27.672 6.895 1 92.94 101 LYS A N 1
ATOM 806 C CA . LYS A 1 101 ? 18.156 27.328 6.082 1 92.94 101 LYS A CA 1
ATOM 807 C C . LYS A 1 101 ? 18.859 28.578 5.547 1 92.94 101 LYS A C 1
ATOM 809 O O . LYS A 1 101 ? 20.078 28.609 5.414 1 92.94 101 LYS A O 1
ATOM 814 N N . ASP A 1 102 ? 18.109 29.625 5.344 1 89.12 102 ASP A N 1
ATOM 815 C CA . ASP A 1 102 ? 18.609 30.844 4.711 1 89.12 102 ASP A CA 1
ATOM 816 C C . ASP A 1 102 ? 19.125 31.828 5.75 1 89.12 102 ASP A C 1
ATOM 818 O O . ASP A 1 102 ? 19.625 32.906 5.402 1 89.12 102 ASP A O 1
ATOM 822 N N . LYS A 1 103 ? 19.125 31.453 6.953 1 91.31 103 LYS A N 1
ATOM 823 C CA . LYS A 1 103 ? 19.484 32.375 8.008 1 91.31 103 LYS A CA 1
ATOM 824 C C . LYS A 1 103 ? 20.859 32.062 8.586 1 91.31 103 LYS A C 1
ATOM 826 O O . LYS A 1 103 ? 21.25 30.875 8.617 1 91.31 103 LYS A O 1
ATOM 831 N N . PRO A 1 104 ? 21.547 33.031 8.977 1 88.5 104 PRO A N 1
ATOM 832 C CA . PRO A 1 104 ? 22.797 32.781 9.703 1 88.5 104 PRO A CA 1
ATOM 833 C C . PRO A 1 104 ? 22.578 31.875 10.93 1 88.5 104 PRO A C 1
ATOM 835 O O . PRO A 1 104 ? 21.656 32.094 11.703 1 88.5 104 PRO A O 1
ATOM 838 N N . GLY A 1 105 ? 23.328 30.812 11.016 1 92 105 GLY A N 1
ATOM 839 C CA . GLY A 1 105 ? 23.25 29.906 12.141 1 92 105 GLY A CA 1
ATOM 840 C C . GLY A 1 105 ? 22.031 29.016 12.109 1 92 105 GLY A C 1
ATOM 841 O O . GLY A 1 105 ? 21.719 28.328 13.086 1 92 105 GLY A O 1
ATOM 842 N N . GLN A 1 106 ? 21.234 29.203 11.016 1 94.94 106 GLN A N 1
ATOM 843 C CA . GLN A 1 106 ? 20.016 28.406 10.828 1 94.94 106 GLN A CA 1
ATOM 844 C C . GLN A 1 106 ? 19.062 28.594 11.992 1 94.94 106 GLN A C 1
ATOM 846 O O . GLN A 1 106 ? 18.531 27.609 12.523 1 94.94 106 GLN A O 1
ATOM 851 N N . SER A 1 107 ? 18.984 29.859 12.352 1 96.62 107 SER A N 1
ATOM 852 C CA . SER A 1 107 ? 18.172 30.203 13.516 1 96.62 107 SER A CA 1
ATOM 853 C C . SER A 1 107 ? 17.438 31.516 13.289 1 96.62 107 SER A C 1
ATOM 855 O O . SER A 1 107 ? 17.891 32.375 12.531 1 96.62 107 SER A O 1
ATOM 857 N N . THR A 1 108 ? 16.266 31.625 13.867 1 96.94 108 THR A N 1
ATOM 858 C CA . THR A 1 108 ? 15.492 32.875 13.789 1 96.94 108 THR A CA 1
ATOM 859 C C . THR A 1 108 ? 14.398 32.875 14.859 1 96.94 108 THR A C 1
ATOM 861 O O . THR A 1 108 ? 14.148 31.859 15.508 1 96.94 108 THR A O 1
ATOM 864 N N . GLU A 1 109 ? 13.898 34 15.086 1 97.06 109 GLU A N 1
ATOM 865 C CA . GLU A 1 109 ? 12.727 34.094 15.953 1 97.06 109 GLU A CA 1
ATOM 866 C C . GLU A 1 109 ? 11.461 33.656 15.211 1 97.06 109 GLU A C 1
ATOM 868 O O . GLU A 1 109 ? 11.32 33.906 14.016 1 97.06 109 GLU A O 1
ATOM 873 N N . LEU A 1 110 ? 10.5 33.094 15.945 1 97.62 110 LEU A N 1
ATOM 874 C CA . LEU A 1 110 ? 9.266 32.594 15.359 1 97.62 110 LEU A CA 1
ATOM 875 C C . LEU A 1 110 ? 8.5 33.719 14.656 1 97.62 110 LEU A C 1
ATOM 877 O O . LEU A 1 110 ? 7.934 33.5 13.586 1 97.62 110 LEU A O 1
ATOM 881 N N . CYS A 1 111 ? 8.469 34.938 15.227 1 97.31 111 CYS A N 1
ATOM 882 C CA . CYS A 1 111 ? 7.738 36.062 14.641 1 97.31 111 CYS A CA 1
ATOM 883 C C . CYS A 1 111 ? 8.258 36.375 13.242 1 97.31 111 CYS A C 1
ATOM 885 O O . CYS A 1 111 ? 7.496 36.812 12.375 1 97.31 111 CYS A O 1
ATOM 887 N N . ASN A 1 112 ? 9.555 36.062 12.984 1 96.44 112 ASN A N 1
ATOM 888 C CA . ASN A 1 112 ? 10.141 36.312 11.672 1 96.44 112 ASN A CA 1
ATOM 889 C C . ASN A 1 112 ? 9.664 35.312 10.633 1 96.44 112 ASN A C 1
ATOM 891 O O . ASN A 1 112 ? 9.688 35.594 9.43 1 96.44 112 ASN A O 1
ATOM 895 N N . LEU A 1 113 ? 9.242 34.156 11.055 1 96.44 113 LEU A N 1
ATOM 896 C CA . LEU A 1 113 ? 8.758 33.125 10.141 1 96.44 113 LEU A CA 1
ATOM 897 C C . LEU A 1 113 ? 7.34 33.438 9.68 1 96.44 113 LEU A C 1
ATOM 899 O O . LEU A 1 113 ? 6.918 32.969 8.617 1 96.44 113 LEU A O 1
ATOM 903 N N . VAL A 1 114 ? 6.633 34.219 10.453 1 97.19 114 VAL A N 1
ATOM 904 C CA . VAL A 1 114 ? 5.23 34.438 10.109 1 97.19 114 VAL A CA 1
ATOM 905 C C . VAL A 1 114 ? 5.016 35.875 9.664 1 97.19 114 VAL A C 1
ATOM 907 O O . VAL A 1 114 ? 3.92 36.25 9.25 1 97.19 114 VAL A O 1
ATOM 910 N N . LYS A 1 115 ? 5.945 36.75 9.766 1 95.75 115 LYS A N 1
ATOM 911 C CA . LYS A 1 115 ? 5.832 38.188 9.555 1 95.75 115 LYS A CA 1
ATOM 912 C C . LYS A 1 115 ? 5.266 38.5 8.18 1 95.75 115 LYS A C 1
ATOM 914 O O . LYS A 1 115 ? 4.449 39.406 8.023 1 95.75 115 LYS A O 1
ATOM 919 N N . ASN A 1 116 ? 5.668 37.75 7.133 1 94.5 116 ASN A N 1
ATOM 920 C CA . ASN A 1 116 ? 5.242 38.062 5.77 1 94.5 116 ASN A CA 1
ATOM 921 C C . ASN A 1 116 ? 4.102 37.156 5.324 1 94.5 116 ASN A C 1
ATOM 923 O O . ASN A 1 116 ? 3.838 37 4.125 1 94.5 116 ASN A O 1
ATOM 927 N N . VAL A 1 117 ? 3.402 36.5 6.238 1 97.19 117 VAL A N 1
ATOM 928 C CA . VAL A 1 117 ? 2.281 35.625 5.941 1 97.19 117 VAL A CA 1
ATOM 929 C C . VAL A 1 117 ? 0.967 36.312 6.273 1 97.19 117 VAL A C 1
ATOM 931 O O . VAL A 1 117 ? 0.74 36.719 7.418 1 97.19 117 VAL A O 1
ATOM 934 N N . ASP A 1 118 ? 0.099 36.5 5.324 1 95.81 118 ASP A N 1
ATOM 935 C CA . ASP A 1 118 ? -1.165 37.188 5.512 1 95.81 118 ASP A CA 1
ATOM 936 C C . ASP A 1 118 ? -2.273 36.219 5.934 1 95.81 118 ASP A C 1
ATOM 938 O O . ASP A 1 118 ? -3.184 36.594 6.672 1 95.81 118 ASP A O 1
ATOM 942 N N . ASP A 1 119 ? -2.17 35.031 5.516 1 97.38 119 ASP A N 1
ATOM 943 C CA . ASP A 1 119 ? -3.176 34.031 5.816 1 97.38 119 ASP A CA 1
ATOM 944 C C . ASP A 1 119 ? -3.094 33.594 7.277 1 97.38 119 ASP A C 1
ATOM 946 O O . ASP A 1 119 ? -2.123 32.938 7.684 1 97.38 119 ASP A O 1
ATOM 950 N N . GLU A 1 120 ? -4.133 33.875 8.031 1 97.62 120 GLU A N 1
ATOM 951 C CA . GLU A 1 120 ? -4.133 33.625 9.469 1 97.62 120 GLU A CA 1
ATOM 952 C C . GLU A 1 120 ? -4.09 32.125 9.75 1 97.62 120 GLU A C 1
ATOM 954 O O . GLU A 1 120 ? -3.486 31.688 10.734 1 97.62 120 GLU A O 1
ATOM 959 N N . GLU A 1 121 ? -4.738 31.359 8.922 1 98 121 GLU A N 1
ATOM 960 C CA . GLU A 1 121 ? -4.719 29.906 9.102 1 98 121 GLU A CA 1
ATOM 961 C C . GLU A 1 121 ? -3.311 29.344 8.914 1 98 121 GLU A C 1
ATOM 963 O O . GLU A 1 121 ? -2.879 28.469 9.672 1 98 121 GLU A O 1
ATOM 968 N N . LEU A 1 122 ? -2.711 29.891 7.906 1 98.38 122 LEU A N 1
ATOM 969 C CA . LEU A 1 122 ? -1.34 29.469 7.656 1 98.38 122 LEU A CA 1
ATOM 970 C C . LEU A 1 122 ? -0.419 29.891 8.797 1 98.38 122 LEU A C 1
ATOM 972 O O . LEU A 1 122 ? 0.452 29.125 9.211 1 98.38 122 LEU A O 1
ATOM 976 N N . LYS A 1 123 ? -0.524 31.078 9.328 1 97.94 123 LYS A N 1
ATOM 977 C CA . LYS A 1 123 ? 0.257 31.516 10.477 1 97.94 123 LYS A CA 1
ATOM 978 C C . LYS A 1 123 ? 0.093 30.562 11.656 1 97.94 123 LYS A C 1
ATOM 980 O O . LYS A 1 123 ? 1.08 30.156 12.266 1 97.94 123 LYS A O 1
ATOM 985 N N . SER A 1 124 ? -1.176 30.312 11.891 1 98 124 SER A N 1
ATOM 986 C CA . SER A 1 124 ? -1.487 29.406 12.984 1 98 124 SER A CA 1
ATOM 987 C C . SER A 1 124 ? -0.841 28.047 12.773 1 98 124 SER A C 1
ATOM 989 O O . SER A 1 124 ? -0.335 27.438 13.719 1 98 124 SER A O 1
ATOM 991 N N . GLU A 1 125 ? -0.883 27.547 11.523 1 98.31 125 GLU A N 1
ATOM 992 C CA . GLU A 1 125 ? -0.302 26.25 11.203 1 98.31 125 GLU A CA 1
ATOM 993 C C . GLU A 1 125 ? 1.215 26.266 11.375 1 98.31 125 GLU A C 1
ATOM 995 O O . GLU A 1 125 ? 1.802 25.281 11.852 1 98.31 125 GLU A O 1
ATOM 1000 N N . ILE A 1 126 ? 1.875 27.328 10.984 1 98.31 126 ILE A N 1
ATOM 1001 C CA . ILE A 1 126 ? 3.316 27.469 11.164 1 98.31 126 ILE A CA 1
ATOM 1002 C C . ILE A 1 126 ? 3.664 27.344 12.648 1 98.31 126 ILE A C 1
ATOM 1004 O O . ILE A 1 126 ? 4.562 26.578 13.023 1 98.31 126 ILE A O 1
ATOM 1008 N N . ARG A 1 127 ? 2.947 28.062 13.477 1 98 127 ARG A N 1
ATOM 1009 C CA . ARG A 1 127 ? 3.174 28 14.914 1 98 127 ARG A CA 1
ATOM 1010 C C . ARG A 1 127 ? 2.986 26.594 15.445 1 98 127 ARG A C 1
ATOM 1012 O O . ARG A 1 127 ? 3.793 26.109 16.25 1 98 127 ARG A O 1
ATOM 1019 N N . SER A 1 128 ? 1.916 25.984 14.977 1 97.94 128 SER A N 1
ATOM 1020 C CA . SER A 1 128 ? 1.628 24.609 15.391 1 97.94 128 SER A CA 1
ATOM 1021 C C . SER A 1 128 ? 2.742 23.656 14.977 1 97.94 128 SER A C 1
ATOM 1023 O O . SER A 1 128 ? 3.186 22.828 15.773 1 97.94 128 SER A O 1
ATOM 1025 N N . GLN A 1 129 ? 3.221 23.781 13.758 1 97.94 129 GLN A N 1
ATOM 1026 C CA . GLN A 1 129 ? 4.25 22.891 13.227 1 97.94 129 GLN A CA 1
ATOM 1027 C C . GLN A 1 129 ? 5.586 23.109 13.93 1 97.94 129 GLN A C 1
ATOM 1029 O O . GLN A 1 129 ? 6.344 22.172 14.148 1 97.94 129 GLN A O 1
ATOM 1034 N N . VAL A 1 130 ? 5.883 24.344 14.234 1 97.94 130 VAL A N 1
ATOM 1035 C CA . VAL A 1 130 ? 7.109 24.625 14.977 1 97.94 130 VAL A CA 1
ATOM 1036 C C . VAL A 1 130 ? 7.105 23.844 16.281 1 97.94 130 VAL A C 1
ATOM 1038 O O . VAL A 1 130 ? 8.078 23.156 16.609 1 97.94 130 VAL A O 1
ATOM 1041 N N . ARG A 1 131 ? 5.996 23.953 17.016 1 97.25 131 ARG A N 1
ATOM 1042 C CA . ARG A 1 131 ? 5.867 23.234 18.281 1 97.25 131 ARG A CA 1
ATOM 1043 C C . ARG A 1 131 ? 6.027 21.734 18.094 1 97.25 131 ARG A C 1
ATOM 1045 O O . ARG A 1 131 ? 6.691 21.078 18.891 1 97.25 131 ARG A O 1
ATOM 1052 N N . GLN A 1 132 ? 5.445 21.203 17.016 1 97.06 132 GLN A N 1
ATOM 1053 C CA . GLN A 1 132 ? 5.469 19.766 16.75 1 97.06 132 GLN A CA 1
ATOM 1054 C C . GLN A 1 132 ? 6.867 19.312 16.344 1 97.06 132 GLN A C 1
ATOM 1056 O O . GLN A 1 132 ? 7.262 18.172 16.641 1 97.06 132 GLN A O 1
ATOM 1061 N N . GLN A 1 133 ? 7.637 20.203 15.766 1 97.38 133 GLN A N 1
ATOM 1062 C CA . GLN A 1 133 ? 8.922 19.828 15.18 1 97.38 133 GLN A CA 1
ATOM 1063 C C . GLN A 1 133 ? 10.047 19.953 16.203 1 97.38 133 GLN A C 1
ATOM 1065 O O . GLN A 1 133 ? 11.156 19.453 15.977 1 97.38 133 GLN A O 1
ATOM 1070 N N . VAL A 1 134 ? 9.758 20.609 17.219 1 96.44 134 VAL A N 1
ATOM 1071 C CA . VAL A 1 134 ? 10.766 20.734 18.25 1 96.44 134 VAL A CA 1
ATOM 1072 C C . VAL A 1 134 ? 11.133 19.359 18.797 1 96.44 134 VAL A C 1
ATOM 1074 O O . VAL A 1 134 ? 10.25 18.562 19.109 1 96.44 134 VAL A O 1
ATOM 1077 N N . GLY A 1 135 ? 12.445 19.047 18.938 1 94.38 135 GLY A N 1
ATOM 1078 C CA . GLY A 1 135 ? 12.922 17.734 19.375 1 94.38 135 GLY A CA 1
ATOM 1079 C C . GLY A 1 135 ? 13.094 16.75 18.234 1 94.38 135 GLY A C 1
ATOM 1080 O O . GLY A 1 135 ? 13.648 15.672 18.422 1 94.38 135 GLY A O 1
ATOM 1081 N N . VAL A 1 136 ? 12.531 17.125 17.094 1 95.31 136 VAL A N 1
ATOM 1082 C CA . VAL A 1 136 ? 12.664 16.297 15.906 1 95.31 136 VAL A CA 1
ATOM 1083 C C . VAL A 1 136 ? 13.633 16.969 14.93 1 95.31 136 VAL A C 1
ATOM 1085 O O . VAL A 1 136 ? 14.812 16.609 14.875 1 95.31 136 VAL A O 1
ATOM 1088 N N . GLY A 1 137 ? 13.156 18.031 14.375 1 95.31 137 GLY A N 1
ATOM 1089 C CA . GLY A 1 137 ? 14 18.75 13.43 1 95.31 137 GLY A CA 1
ATOM 1090 C C . GLY A 1 137 ? 14.398 20.141 13.914 1 95.31 137 GLY A C 1
ATOM 1091 O O . GLY A 1 137 ? 15.234 20.797 13.297 1 95.31 137 GLY A O 1
ATOM 1092 N N . LEU A 1 138 ? 13.766 20.484 15.008 1 97.31 138 LEU A N 1
ATOM 1093 C CA . LEU A 1 138 ? 13.984 21.844 15.5 1 97.31 138 LEU A CA 1
ATOM 1094 C C . LEU A 1 138 ? 14.383 21.828 16.969 1 97.31 138 LEU A C 1
ATOM 1096 O O . LEU A 1 138 ? 14.125 20.844 17.688 1 97.31 138 LEU A O 1
ATOM 1100 N N . GLU A 1 139 ? 15.047 22.844 17.391 1 97.38 139 GLU A N 1
ATOM 1101 C CA . GLU A 1 139 ? 15.305 23.203 18.781 1 97.38 139 GLU A CA 1
ATOM 1102 C C . GLU A 1 139 ? 14.852 24.641 19.062 1 97.38 139 GLU A C 1
ATOM 1104 O O . GLU A 1 139 ? 14.516 25.391 18.141 1 97.38 139 GLU A O 1
ATOM 1109 N N . HIS A 1 140 ? 14.781 24.875 20.25 1 97 140 HIS A N 1
ATOM 1110 C CA . HIS A 1 140 ? 14.305 26.219 20.562 1 97 140 HIS A CA 1
ATOM 1111 C C . HIS A 1 140 ? 14.992 26.766 21.812 1 97 140 HIS A C 1
ATOM 1113 O O . HIS A 1 140 ? 15.5 26 22.625 1 97 140 HIS A O 1
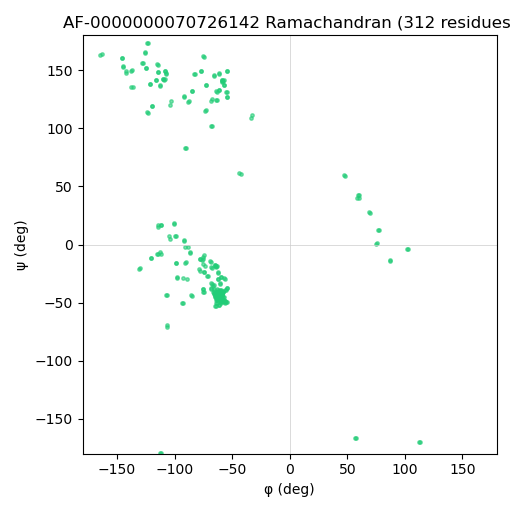ATOM 1119 N N . VAL A 1 141 ? 15.086 28.031 21.922 1 96.88 141 VAL A N 1
ATOM 1120 C CA . VAL A 1 141 ? 15.508 28.766 23.109 1 96.88 141 VAL A CA 1
ATOM 1121 C C . VAL A 1 141 ? 14.422 29.766 23.5 1 96.88 141 VAL A C 1
ATOM 1123 O O . VAL A 1 141 ? 14.141 30.703 22.734 1 96.88 141 VAL A O 1
ATOM 1126 N N . GLY A 1 142 ? 13.805 29.5 24.719 1 96.56 142 GLY A N 1
ATOM 1127 C CA . GLY A 1 142 ? 12.719 30.359 25.141 1 96.56 142 GLY A CA 1
ATOM 1128 C C . GLY A 1 142 ? 11.367 29.656 25.156 1 96.56 142 GLY A C 1
ATOM 1129 O O . GLY A 1 142 ? 11.305 28.438 25.031 1 96.56 142 GLY A O 1
ATOM 1130 N N . ASP A 1 143 ? 10.305 30.438 25.328 1 96.12 143 ASP A N 1
ATOM 1131 C CA . ASP A 1 143 ? 8.953 29.906 25.469 1 96.12 143 ASP A CA 1
ATOM 1132 C C . ASP A 1 143 ? 8.281 29.719 24.109 1 96.12 143 ASP A C 1
ATOM 1134 O O . ASP A 1 143 ? 8.031 30.703 23.406 1 96.12 143 ASP A O 1
ATOM 1138 N N . LEU A 1 144 ? 7.867 28.594 23.844 1 94 144 LEU A N 1
ATOM 1139 C CA . LEU A 1 144 ? 7.305 28.234 22.547 1 94 144 LEU A CA 1
ATOM 1140 C C . LEU A 1 144 ? 5.957 28.922 22.328 1 94 144 LEU A C 1
ATOM 1142 O O . LEU A 1 144 ? 5.461 28.984 21.203 1 94 144 LEU A O 1
ATOM 1146 N N . GLU A 1 145 ? 5.355 29.484 23.375 1 93.56 145 GLU A N 1
ATOM 1147 C CA . GLU A 1 145 ? 4.059 30.141 23.281 1 93.56 145 GLU A CA 1
ATOM 1148 C C . GLU A 1 145 ? 4.211 31.609 22.875 1 93.56 145 GLU A C 1
ATOM 1150 O O . GLU A 1 145 ? 3.227 32.281 22.547 1 93.56 145 GLU A O 1
ATOM 1155 N N . ASN A 1 146 ? 5.488 31.938 22.875 1 93.69 146 ASN A N 1
ATOM 1156 C CA . ASN A 1 146 ? 5.77 33.344 22.531 1 93.69 146 ASN A CA 1
ATOM 1157 C C . ASN A 1 146 ? 6.395 33.438 21.141 1 93.69 146 ASN A C 1
ATOM 1159 O O . ASN A 1 146 ? 7.312 32.688 20.812 1 93.69 146 ASN A O 1
ATOM 1163 N N . ASP A 1 147 ? 6.062 34.406 20.438 1 94.38 147 ASP A N 1
ATOM 1164 C CA . ASP A 1 147 ? 6.539 34.562 19.062 1 94.38 147 ASP A CA 1
ATOM 1165 C C . ASP A 1 147 ? 7.992 35.031 19.047 1 94.38 147 ASP A C 1
ATOM 1167 O O . ASP A 1 147 ? 8.641 35 17.984 1 94.38 147 ASP A O 1
ATOM 1171 N N . THR A 1 148 ? 8.508 35.406 20.125 1 96.19 148 THR A N 1
ATOM 1172 C CA . THR A 1 148 ? 9.898 35.844 20.188 1 96.19 148 THR A CA 1
ATOM 1173 C C . THR A 1 148 ? 10.828 34.656 20.453 1 96.19 148 THR A C 1
ATOM 1175 O O . THR A 1 148 ? 12.047 34.844 20.5 1 96.19 148 THR A O 1
ATOM 1178 N N . VAL A 1 149 ? 10.227 33.5 20.625 1 97.44 149 VAL A N 1
ATOM 1179 C CA . VAL A 1 149 ? 11.031 32.312 20.828 1 97.44 149 VAL A CA 1
ATOM 1180 C C . VAL A 1 149 ? 11.984 32.125 19.656 1 97.44 149 VAL A C 1
ATOM 1182 O O . VAL A 1 149 ? 11.609 32.344 18.5 1 97.44 149 VAL A O 1
ATOM 1185 N N . THR A 1 150 ? 13.203 31.688 19.969 1 97.81 150 THR A N 1
ATOM 1186 C CA . THR A 1 150 ? 14.188 31.406 18.938 1 97.81 150 THR A CA 1
ATOM 1187 C C . THR A 1 150 ? 14.125 29.953 18.5 1 97.81 150 THR A C 1
ATOM 1189 O O . THR A 1 150 ? 14.148 29.047 19.344 1 97.81 150 THR A O 1
ATOM 1192 N N . ILE A 1 151 ? 14.008 29.797 17.234 1 97.38 151 ILE A N 1
ATOM 1193 C CA . ILE A 1 151 ? 13.945 28.469 16.656 1 97.38 151 ILE A CA 1
ATOM 1194 C C . ILE A 1 151 ? 15.203 28.203 15.828 1 97.38 151 ILE A C 1
ATOM 1196 O O . ILE A 1 151 ? 15.68 29.094 15.109 1 97.38 151 ILE A O 1
ATOM 1200 N N . ARG A 1 152 ? 15.742 27 15.969 1 97.12 152 ARG A N 1
ATOM 1201 C CA . ARG A 1 152 ? 16.953 26.625 15.242 1 97.12 152 ARG A CA 1
ATOM 1202 C C . ARG A 1 152 ? 16.844 25.203 14.703 1 97.12 152 ARG A C 1
ATOM 1204 O O . ARG A 1 152 ? 16.172 24.359 15.297 1 97.12 152 ARG A O 1
ATOM 1211 N N . LEU A 1 153 ? 17.484 24.953 13.578 1 96.88 153 LEU A N 1
ATOM 1212 C CA . LEU A 1 153 ? 17.578 23.594 13.07 1 96.88 153 LEU A CA 1
ATOM 1213 C C . LEU A 1 153 ? 18.359 22.703 14.031 1 96.88 153 LEU A C 1
ATOM 1215 O O . LEU A 1 153 ? 19.375 23.125 14.578 1 96.88 153 LEU A O 1
ATOM 1219 N N . LYS A 1 154 ? 17.797 21.609 14.297 1 93.62 154 LYS A N 1
ATOM 1220 C CA . LYS A 1 154 ? 18.484 20.656 15.156 1 93.62 154 LYS A CA 1
ATOM 1221 C C . LYS A 1 154 ? 19.734 20.094 14.469 1 93.62 154 LYS A C 1
ATOM 1223 O O . LYS A 1 154 ? 19.688 19.75 13.289 1 93.62 154 LYS A O 1
ATOM 1228 N N . ASN A 1 155 ? 20.953 20.203 15.117 1 79.31 155 ASN A N 1
ATOM 1229 C CA . ASN A 1 155 ? 22.203 19.688 14.578 1 79.31 155 ASN A CA 1
ATOM 1230 C C . ASN A 1 155 ? 22.219 18.156 14.547 1 79.31 155 ASN A C 1
ATOM 1232 O O . ASN A 1 155 ? 21.688 17.516 15.461 1 79.31 155 ASN A O 1
ATOM 1236 N N . SER A 1 156 ? 22 17.578 13.406 1 60.62 156 SER A N 1
ATOM 1237 C CA . SER A 1 156 ? 22.125 16.125 13.297 1 60.62 156 SER A CA 1
ATOM 1238 C C . SER A 1 156 ? 23.375 15.625 14.023 1 60.62 156 SER A C 1
ATOM 1240 O O . SER A 1 156 ? 24.5 16 13.68 1 60.62 156 SER A O 1
ATOM 1242 N N . THR A 1 157 ? 23.641 15.75 15.336 1 45.91 157 THR A N 1
ATOM 1243 C CA . THR A 1 157 ? 24.828 15.062 15.82 1 45.91 157 THR A CA 1
ATOM 1244 C C . THR A 1 157 ? 25.062 13.766 15.062 1 45.91 157 THR A C 1
ATOM 1246 O O . THR A 1 157 ? 24.156 12.93 14.969 1 45.91 157 THR A O 1
ATOM 1249 N N . ARG A 1 158 ? 26.094 13.75 14.227 1 32.94 158 ARG A N 1
ATOM 1250 C CA . ARG A 1 158 ? 26.656 12.555 13.594 1 32.94 158 ARG A CA 1
ATOM 1251 C C . ARG A 1 158 ? 26.828 11.43 14.609 1 32.94 158 ARG A C 1
ATOM 1253 O O . ARG A 1 158 ? 27.219 11.672 15.758 1 32.94 158 ARG A O 1
ATOM 1260 N N . MET B 1 1 ? -23.531 -1.415 -0.207 1 87 1 MET B N 1
ATOM 1261 C CA . MET B 1 1 ? -22.328 -2.113 -0.647 1 87 1 MET B CA 1
ATOM 1262 C C . MET B 1 1 ? -22.672 -3.303 -1.535 1 87 1 MET B C 1
ATOM 1264 O O . MET B 1 1 ? -23.672 -3.992 -1.29 1 87 1 MET B O 1
ATOM 1268 N N . HIS B 1 2 ? -21.953 -3.488 -2.611 1 92.38 2 HIS B N 1
ATOM 1269 C CA . HIS B 1 2 ? -22.203 -4.551 -3.578 1 92.38 2 HIS B CA 1
ATOM 1270 C C . HIS B 1 2 ? -21.047 -5.547 -3.617 1 92.38 2 HIS B C 1
ATOM 1272 O O . HIS B 1 2 ? -19.922 -5.207 -3.256 1 92.38 2 HIS B O 1
ATOM 1278 N N . ASP B 1 3 ? -21.328 -6.738 -4.027 1 95.25 3 ASP B N 1
ATOM 1279 C CA . ASP B 1 3 ? -20.312 -7.789 -4.105 1 95.25 3 ASP B CA 1
ATOM 1280 C C . ASP B 1 3 ? -19.109 -7.336 -4.934 1 95.25 3 ASP B C 1
ATOM 1282 O O . ASP B 1 3 ? -17.969 -7.637 -4.59 1 95.25 3 ASP B O 1
ATOM 1286 N N . GLU B 1 4 ? -19.406 -6.625 -5.934 1 95.38 4 GLU B N 1
ATOM 1287 C CA . GLU B 1 4 ? -18.375 -6.219 -6.879 1 95.38 4 GLU B CA 1
ATOM 1288 C C . GLU B 1 4 ? -17.328 -5.344 -6.203 1 95.38 4 GLU B C 1
ATOM 1290 O O . GLU B 1 4 ? -16.172 -5.277 -6.652 1 95.38 4 GLU B O 1
ATOM 1295 N N . ASP B 1 5 ? -17.688 -4.691 -5.125 1 95.06 5 ASP B N 1
ATOM 1296 C CA . ASP B 1 5 ? -16.766 -3.826 -4.395 1 95.06 5 ASP B CA 1
ATOM 1297 C C . ASP B 1 5 ? -15.656 -4.641 -3.73 1 95.06 5 ASP B C 1
ATOM 1299 O O . ASP B 1 5 ? -14.602 -4.098 -3.387 1 95.06 5 ASP B O 1
ATOM 1303 N N . PHE B 1 6 ? -15.922 -5.902 -3.572 1 98.06 6 PHE B N 1
ATOM 1304 C CA . PHE B 1 6 ? -15.016 -6.766 -2.83 1 98.06 6 PHE B CA 1
ATOM 1305 C C . PHE B 1 6 ? -14.352 -7.777 -3.76 1 98.06 6 PHE B C 1
ATOM 1307 O O . PHE B 1 6 ? -13.797 -8.773 -3.303 1 98.06 6 PHE B O 1
ATOM 1314 N N . CYS B 1 7 ? -14.406 -7.508 -5.043 1 98.62 7 CYS B N 1
ATOM 1315 C CA . CYS B 1 7 ? -13.914 -8.508 -5.988 1 98.62 7 CYS B CA 1
ATOM 1316 C C . CYS B 1 7 ? -12.625 -8.031 -6.652 1 98.62 7 CYS B C 1
ATOM 1318 O O . CYS B 1 7 ? -12.484 -6.852 -6.969 1 98.62 7 CYS B O 1
ATOM 1320 N N . CYS B 1 8 ? -11.781 -8.906 -6.852 1 98.75 8 CYS B N 1
ATOM 1321 C CA . CYS B 1 8 ? -10.531 -8.703 -7.574 1 98.75 8 CYS B CA 1
ATOM 1322 C C . CYS B 1 8 ? -10.781 -8.547 -9.07 1 98.75 8 CYS B C 1
ATOM 1324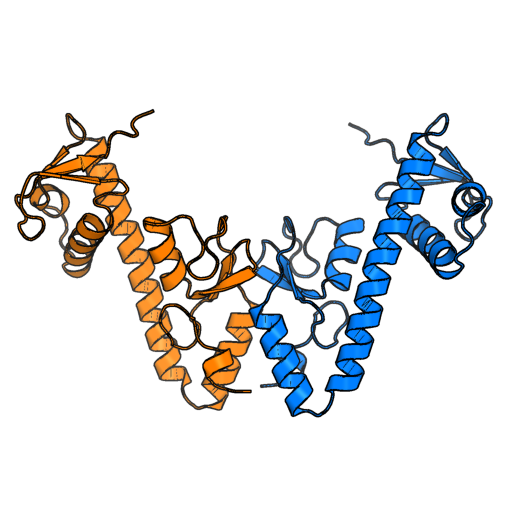 O O . CYS B 1 8 ? -11.547 -9.32 -9.656 1 98.75 8 CYS B O 1
ATOM 1326 N N . ALA B 1 9 ? -10.102 -7.609 -9.664 1 98.56 9 ALA B N 1
ATOM 1327 C CA . ALA B 1 9 ? -10.344 -7.309 -11.078 1 98.56 9 ALA B CA 1
ATOM 1328 C C . ALA B 1 9 ? -9.711 -8.367 -11.977 1 98.56 9 ALA B C 1
ATOM 1330 O O . ALA B 1 9 ? -10.008 -8.422 -13.18 1 98.56 9 ALA B O 1
ATOM 1331 N N . VAL B 1 10 ? -8.875 -9.18 -11.461 1 98.69 10 VAL B N 1
ATOM 1332 C CA . VAL B 1 10 ? -8.164 -10.172 -12.258 1 98.69 10 VAL B CA 1
ATOM 1333 C C . VAL B 1 10 ? -8.93 -11.484 -12.266 1 98.69 10 VAL B C 1
ATOM 1335 O O . VAL B 1 10 ? -9.203 -12.047 -13.328 1 98.69 10 VAL B O 1
ATOM 1338 N N . CYS B 1 11 ? -9.32 -11.992 -11.125 1 98.56 11 CYS B N 1
ATOM 1339 C CA . CYS B 1 11 ? -9.984 -13.289 -11.062 1 98.56 11 CYS B CA 1
ATOM 1340 C C . CYS B 1 11 ? -11.492 -13.117 -10.961 1 98.56 11 CYS B C 1
ATOM 1342 O O . CYS B 1 11 ? -12.242 -14.086 -11.094 1 98.56 11 CYS B O 1
ATOM 1344 N N . LEU B 1 12 ? -11.992 -11.93 -10.625 1 98.5 12 LEU B N 1
ATOM 1345 C CA . LEU B 1 12 ? -13.398 -11.539 -10.578 1 98.5 12 LEU B CA 1
ATOM 1346 C C . LEU B 1 12 ? -14.125 -12.242 -9.445 1 98.5 12 LEU B C 1
ATOM 1348 O O . LEU B 1 12 ? -15.328 -12.5 -9.539 1 98.5 12 LEU B O 1
ATOM 1352 N N . ASP B 1 13 ? -13.438 -12.586 -8.422 1 98.69 13 ASP B N 1
ATOM 1353 C CA . ASP B 1 13 ? -13.969 -13.148 -7.184 1 98.69 13 ASP B CA 1
ATOM 1354 C C . ASP B 1 13 ? -13.547 -12.305 -5.977 1 98.69 13 ASP B C 1
ATOM 1356 O O . ASP B 1 13 ? -12.773 -11.359 -6.113 1 98.69 13 ASP B O 1
ATOM 1360 N N . PHE B 1 14 ? -14.086 -12.656 -4.809 1 98.88 14 PHE B N 1
ATOM 1361 C CA . PHE B 1 14 ? -13.758 -11.906 -3.602 1 98.88 14 PHE B CA 1
ATOM 1362 C C . PHE B 1 14 ? -12.258 -11.938 -3.34 1 98.88 14 PHE B C 1
ATOM 1364 O O . PHE B 1 14 ? -11.609 -12.969 -3.525 1 98.88 14 PHE B O 1
ATOM 1371 N N . PHE B 1 15 ? -11.75 -10.82 -2.896 1 98.94 15 PHE B N 1
ATOM 1372 C CA . PHE B 1 15 ? -10.328 -10.688 -2.602 1 98.94 15 PHE B CA 1
ATOM 1373 C C . PHE B 1 15 ? -9.875 -11.766 -1.623 1 98.94 15 PHE B C 1
ATOM 1375 O O . PHE B 1 15 ? -10.5 -11.969 -0.581 1 98.94 15 PHE B O 1
ATOM 1382 N N . VAL B 1 16 ? -8.766 -12.453 -1.942 1 98.94 16 VAL B N 1
ATOM 1383 C CA . VAL B 1 16 ? -8.102 -13.367 -1.019 1 98.94 16 VAL B CA 1
ATOM 1384 C C . VAL B 1 16 ? -6.668 -12.898 -0.768 1 98.94 16 VAL B C 1
ATOM 1386 O O . VAL B 1 16 ? -5.871 -12.789 -1.702 1 98.94 16 VAL B O 1
ATOM 1389 N N . GLU B 1 17 ? -6.391 -12.602 0.515 1 98.88 17 GLU B N 1
ATOM 1390 C CA . GLU B 1 17 ? -5.082 -12.078 0.895 1 98.88 17 GLU B CA 1
ATOM 1391 C C . GLU B 1 17 ? -4.648 -10.945 -0.029 1 98.88 17 GLU B C 1
ATOM 1393 O O . GLU B 1 17 ? -3.58 -11.008 -0.64 1 98.88 17 GLU B O 1
ATOM 1398 N N . PRO B 1 18 ? -5.473 -9.93 -0.023 1 98.94 18 PRO B N 1
ATOM 1399 C CA . PRO B 1 18 ? -5.246 -8.859 -1 1 98.94 18 PRO B CA 1
ATOM 1400 C C . PRO B 1 18 ? -3.945 -8.102 -0.75 1 98.94 18 PRO B C 1
ATOM 1402 O O . PRO B 1 18 ? -3.568 -7.875 0.404 1 98.94 18 PRO B O 1
ATOM 1405 N N . CYS B 1 19 ? -3.35 -7.707 -1.799 1 98.94 19 CYS B N 1
ATOM 1406 C CA . CYS B 1 19 ? -2.145 -6.883 -1.809 1 98.94 19 CYS B CA 1
ATOM 1407 C C . CYS B 1 19 ? -2.355 -5.617 -2.631 1 98.94 19 CYS B C 1
ATOM 1409 O O . CYS B 1 19 ? -3.188 -5.594 -3.539 1 98.94 19 CYS B O 1
ATOM 1411 N N . ILE B 1 20 ? -1.63 -4.629 -2.25 1 98.88 20 ILE B N 1
ATOM 1412 C CA . ILE B 1 20 ? -1.67 -3.357 -2.965 1 98.88 20 ILE B CA 1
ATOM 1413 C C . ILE B 1 20 ? -0.305 -3.072 -3.586 1 98.88 20 ILE B C 1
ATOM 1415 O O . ILE B 1 20 ? 0.731 -3.395 -3 1 98.88 20 ILE B O 1
ATOM 1419 N N . ILE B 1 21 ? -0.34 -2.52 -4.766 1 98.56 21 ILE B N 1
ATOM 1420 C CA . ILE B 1 21 ? 0.911 -2.178 -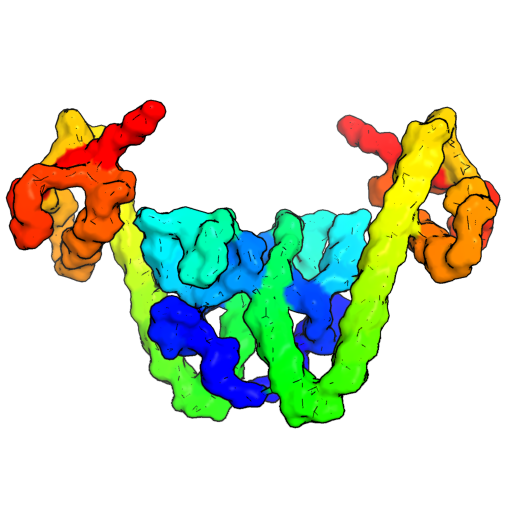5.434 1 98.56 21 ILE B CA 1
ATOM 1421 C C . ILE B 1 21 ? 1.046 -0.659 -5.527 1 98.56 21 ILE B C 1
ATOM 1423 O O . ILE B 1 21 ? 0.176 0.079 -5.059 1 98.56 21 ILE B O 1
ATOM 1427 N N . LYS B 1 22 ? 2.105 -0.142 -6.113 1 98.06 22 LYS B N 1
ATOM 1428 C CA . LYS B 1 22 ? 2.529 1.252 -6.012 1 98.06 22 LYS B CA 1
ATOM 1429 C C . LYS B 1 22 ? 1.458 2.193 -6.555 1 98.06 22 LYS B C 1
ATOM 1431 O O . LYS B 1 22 ? 1.273 3.297 -6.039 1 98.06 22 LYS B O 1
ATOM 1436 N N . CYS B 1 23 ? 0.746 1.741 -7.562 1 98.38 23 CYS B N 1
ATOM 1437 C CA . CYS B 1 23 ? -0.242 2.598 -8.203 1 98.38 23 CYS B CA 1
ATOM 1438 C C . CYS B 1 23 ? -1.512 2.693 -7.367 1 98.38 23 CYS B C 1
ATOM 1440 O O . CYS B 1 23 ? -2.404 3.486 -7.672 1 98.38 23 CYS B O 1
ATOM 1442 N N . GLY B 1 24 ? -1.594 1.806 -6.383 1 98.69 24 GLY B N 1
ATOM 1443 C CA . GLY B 1 24 ? -2.727 1.889 -5.477 1 98.69 24 GLY B CA 1
ATOM 1444 C C . GLY B 1 24 ? -3.801 0.859 -5.766 1 98.69 24 GLY B C 1
ATOM 1445 O O . GLY B 1 24 ? -4.777 0.745 -5.023 1 98.69 24 GLY B O 1
ATOM 1446 N N . HIS B 1 25 ? -3.662 0.089 -6.793 1 98.81 25 HIS B N 1
ATOM 1447 C CA . HIS B 1 25 ? -4.633 -0.958 -7.098 1 98.81 25 HIS B CA 1
ATOM 1448 C C . HIS B 1 25 ? -4.359 -2.215 -6.273 1 98.81 25 HIS B C 1
ATOM 1450 O O . HIS B 1 25 ? -3.203 -2.562 -6.031 1 98.81 25 HIS B O 1
ATOM 1456 N N . SER B 1 26 ? -5.414 -2.914 -5.914 1 98.88 26 SER B N 1
ATOM 1457 C CA . SER B 1 26 ? -5.305 -4.125 -5.105 1 98.88 26 SER B CA 1
ATOM 1458 C C . SER B 1 26 ? -5.738 -5.355 -5.895 1 98.88 26 SER B C 1
ATOM 1460 O O . SER B 1 26 ? -6.637 -5.277 -6.738 1 98.88 26 SER B O 1
ATOM 1462 N N . PHE B 1 27 ? -5.148 -6.453 -5.605 1 98.94 27 PHE B N 1
ATOM 1463 C CA . PHE B 1 27 ? -5.43 -7.762 -6.188 1 98.94 27 PHE B CA 1
ATOM 1464 C C . PHE B 1 27 ? -5.234 -8.867 -5.156 1 98.94 27 PHE B C 1
ATOM 1466 O O . PHE B 1 27 ? -4.574 -8.664 -4.137 1 98.94 27 PHE B O 1
ATOM 1473 N N . CYS B 1 28 ? -5.824 -10 -5.434 1 98.94 28 CYS B N 1
ATOM 1474 C CA . CYS B 1 28 ? -5.434 -11.156 -4.633 1 98.94 28 CYS B CA 1
ATOM 1475 C C . CYS B 1 28 ? -3.926 -11.367 -4.676 1 98.94 28 CYS B C 1
ATOM 1477 O O . CYS B 1 28 ? -3.283 -11.07 -5.684 1 98.94 28 CYS B O 1
ATOM 1479 N N . HIS B 1 29 ? -3.441 -11.883 -3.621 1 98.94 29 HIS B N 1
ATOM 1480 C CA . HIS B 1 29 ? -2.018 -12.195 -3.598 1 98.94 29 HIS B CA 1
ATOM 1481 C C . HIS B 1 29 ? -1.637 -13.117 -4.75 1 98.94 29 HIS B C 1
ATOM 1483 O O . HIS B 1 29 ? -0.681 -12.844 -5.48 1 98.94 29 HIS B O 1
ATOM 1489 N N . LEU B 1 30 ? -2.385 -14.172 -4.922 1 98.88 30 LEU B N 1
ATOM 1490 C CA . LEU B 1 30 ? -2.098 -15.117 -5.996 1 98.88 30 LEU B CA 1
ATOM 1491 C C . LEU B 1 30 ? -2.148 -14.43 -7.355 1 98.88 30 LEU B C 1
ATOM 1493 O O . LEU B 1 30 ? -1.266 -14.625 -8.188 1 98.88 30 LEU B O 1
ATOM 1497 N N . CYS B 1 31 ? -3.146 -13.578 -7.559 1 98.81 31 CYS B N 1
ATOM 1498 C CA . CYS B 1 31 ? -3.342 -12.914 -8.844 1 98.81 31 CYS B CA 1
ATOM 1499 C C . CYS B 1 31 ? -2.164 -12 -9.172 1 98.81 31 CYS B C 1
ATOM 1501 O O . CYS B 1 31 ? -1.611 -12.07 -10.273 1 98.81 31 CYS B O 1
ATOM 1503 N N . ILE B 1 32 ? -1.772 -11.211 -8.227 1 98.75 32 ILE B N 1
ATOM 1504 C CA . ILE B 1 32 ? -0.729 -10.234 -8.516 1 98.75 32 ILE B CA 1
ATOM 1505 C C . ILE B 1 32 ? 0.626 -10.938 -8.594 1 98.75 32 ILE B C 1
ATOM 1507 O O . ILE B 1 32 ? 1.465 -10.586 -9.43 1 98.75 32 ILE B O 1
ATOM 1511 N N . GLU B 1 33 ? 0.854 -11.891 -7.75 1 98.19 33 GLU B N 1
ATOM 1512 C CA . GLU B 1 33 ? 2.107 -12.641 -7.797 1 98.19 33 GLU B CA 1
ATOM 1513 C C . GLU B 1 33 ? 2.281 -13.336 -9.141 1 98.19 33 GLU B C 1
ATOM 1515 O O . GLU B 1 33 ? 3.354 -13.273 -9.742 1 98.19 33 GLU B O 1
ATOM 1520 N N . SER B 1 34 ? 1.273 -14 -9.555 1 98.12 34 SER B N 1
ATOM 1521 C CA . SER B 1 34 ? 1.317 -14.695 -10.836 1 98.12 34 SER B CA 1
ATOM 1522 C C . SER B 1 34 ? 1.556 -13.719 -11.984 1 98.12 34 SER B C 1
ATOM 1524 O O . SER B 1 34 ? 2.348 -14 -12.883 1 98.12 34 SER B O 1
ATOM 1526 N N . HIS B 1 35 ? 0.871 -12.625 -11.914 1 98 35 HIS B N 1
ATOM 1527 C CA . HIS B 1 35 ? 0.995 -11.602 -12.953 1 98 35 HIS B CA 1
ATOM 1528 C C . HIS B 1 35 ? 2.408 -11.031 -13 1 98 35 HIS B C 1
ATOM 1530 O O . HIS B 1 35 ? 2.984 -10.875 -14.078 1 98 35 HIS B O 1
ATOM 1536 N N . LEU B 1 36 ? 2.98 -10.789 -11.852 1 97.12 36 LEU B N 1
ATOM 1537 C CA . LEU B 1 36 ? 4.277 -10.117 -11.781 1 97.12 36 LEU B CA 1
ATOM 1538 C C . LEU B 1 36 ? 5.402 -11.07 -12.172 1 97.12 36 LEU B C 1
ATOM 1540 O O . LEU B 1 36 ? 6.52 -10.633 -12.461 1 97.12 36 LEU B O 1
ATOM 1544 N N . ASN B 1 37 ? 5.176 -12.352 -12.188 1 96.06 37 ASN B N 1
ATOM 1545 C CA . ASN B 1 37 ? 6.152 -13.328 -12.641 1 96.06 37 ASN B CA 1
ATOM 1546 C C . ASN B 1 37 ? 6.457 -13.164 -14.133 1 96.06 37 ASN B C 1
ATOM 1548 O O . ASN B 1 37 ? 7.488 -13.625 -14.617 1 96.06 37 ASN B O 1
ATOM 1552 N N . VAL B 1 38 ? 5.551 -12.469 -14.852 1 95.5 38 VAL B N 1
ATOM 1553 C CA . VAL B 1 38 ? 5.75 -12.406 -16.297 1 95.5 38 VAL B CA 1
ATOM 1554 C C . VAL B 1 38 ? 5.645 -10.961 -16.766 1 95.5 38 VAL B C 1
ATOM 1556 O O . VAL B 1 38 ? 6.023 -10.641 -17.906 1 95.5 38 VAL B O 1
ATOM 1559 N N . ASN B 1 39 ? 4.996 -10.125 -15.969 1 94.44 39 ASN B N 1
ATOM 1560 C CA . ASN B 1 39 ? 4.793 -8.719 -16.312 1 94.44 39 ASN B CA 1
ATOM 1561 C C . ASN B 1 39 ? 5.051 -7.805 -15.117 1 94.44 39 ASN B C 1
ATOM 1563 O O . ASN B 1 39 ? 4.535 -8.047 -14.023 1 94.44 39 ASN B O 1
ATOM 1567 N N . GLU B 1 40 ? 5.754 -6.703 -15.312 1 94.12 40 GLU B N 1
ATOM 1568 C CA . GLU B 1 40 ? 6.113 -5.832 -14.203 1 94.12 40 GLU B CA 1
ATOM 1569 C C . GLU B 1 40 ? 5.172 -4.637 -14.109 1 94.12 40 GLU B C 1
ATOM 1571 O O . GLU B 1 40 ? 5.41 -3.707 -13.328 1 94.12 40 GLU B O 1
ATOM 1576 N N . LYS B 1 41 ? 4.156 -4.66 -14.906 1 97.75 41 LYS B N 1
ATOM 1577 C CA . LYS B 1 41 ? 3.213 -3.549 -14.93 1 97.75 41 LYS B CA 1
ATOM 1578 C C . LYS B 1 41 ? 1.883 -3.943 -14.289 1 97.75 41 LYS B C 1
ATOM 1580 O O . LYS B 1 41 ? 1.499 -5.113 -14.312 1 97.75 41 LYS B O 1
ATOM 1585 N N . CYS B 1 42 ? 1.247 -3.035 -13.727 1 98.5 42 CYS B N 1
ATOM 1586 C CA . CYS B 1 42 ? -0.06 -3.24 -13.109 1 98.5 42 CYS B CA 1
ATOM 1587 C C . CYS B 1 42 ? -1.059 -3.791 -14.125 1 98.5 42 CYS B C 1
ATOM 1589 O O . CYS B 1 42 ? -1.169 -3.277 -15.234 1 98.5 42 CYS B O 1
ATOM 1591 N N . PRO B 1 43 ? -1.875 -4.758 -13.758 1 98.25 43 PRO B N 1
ATOM 1592 C CA . PRO B 1 43 ? -2.881 -5.332 -14.656 1 98.25 43 PRO B CA 1
ATOM 1593 C C . PRO B 1 43 ? -3.941 -4.312 -15.078 1 98.25 43 PRO B C 1
ATOM 1595 O O . PRO B 1 43 ? -4.602 -4.496 -16.109 1 98.25 43 PRO B O 1
ATOM 1598 N N . LEU B 1 44 ? -4.051 -3.279 -14.367 1 98.31 44 LEU B N 1
ATOM 1599 C CA . LEU B 1 44 ? -5.172 -2.381 -14.617 1 98.31 44 LEU B CA 1
ATOM 1600 C C . LEU B 1 44 ? -4.703 -1.101 -15.297 1 98.31 44 LEU B C 1
ATOM 1602 O O . LEU B 1 44 ? -5.309 -0.652 -16.266 1 98.31 44 LEU B O 1
ATOM 1606 N N . CYS B 1 45 ? -3.609 -0.498 -14.867 1 98.12 45 CYS B N 1
ATOM 1607 C CA . CYS B 1 45 ? -3.264 0.826 -15.375 1 98.12 45 CYS B CA 1
ATOM 1608 C C . CYS B 1 45 ? -1.904 0.81 -16.062 1 98.12 45 CYS B C 1
ATOM 1610 O O . CYS B 1 45 ? -1.481 1.815 -16.641 1 98.12 45 CYS B O 1
ATOM 1612 N N . ARG B 1 46 ? -1.121 -0.27 -15.914 1 97.44 46 ARG B N 1
ATOM 1613 C CA . ARG B 1 46 ? 0.136 -0.549 -16.609 1 97.44 46 ARG B CA 1
ATOM 1614 C C . ARG B 1 46 ? 1.278 0.269 -16.016 1 97.44 46 ARG B C 1
ATOM 1616 O O . ARG B 1 46 ? 2.348 0.378 -16.609 1 97.44 46 ARG B O 1
ATOM 1623 N N . SER B 1 47 ? 1.073 0.891 -14.852 1 97.75 47 SER B N 1
ATOM 1624 C CA . SER B 1 47 ? 2.168 1.57 -14.164 1 97.75 47 SER B CA 1
ATOM 1625 C C . SER B 1 47 ? 3.111 0.571 -13.508 1 97.75 47 SER B C 1
ATOM 1627 O O . SER B 1 47 ? 2.758 -0.594 -13.32 1 97.75 47 SER B O 1
ATOM 1629 N N . TYR B 1 48 ? 4.242 1.065 -13.234 1 96.75 48 TYR B N 1
ATOM 1630 C CA . TYR B 1 48 ? 5.203 0.252 -12.492 1 96.75 48 TYR B CA 1
ATOM 1631 C C . TYR B 1 48 ? 4.629 -0.189 -11.156 1 96.75 48 TYR B C 1
ATOM 1633 O O . TYR B 1 48 ? 4.016 0.608 -10.438 1 96.75 48 TYR B O 1
ATOM 1641 N N . THR B 1 49 ? 4.84 -1.37 -10.695 1 95.62 49 THR B N 1
ATOM 1642 C CA . THR B 1 49 ? 4.086 -1.958 -9.594 1 95.62 49 THR B CA 1
ATOM 1643 C C . THR B 1 49 ? 4.848 -1.819 -8.281 1 95.62 49 THR B C 1
ATOM 1645 O O . THR B 1 49 ? 4.242 -1.747 -7.211 1 95.62 49 THR B O 1
ATOM 1648 N N . GLY B 1 50 ? 6.168 -1.77 -8.344 1 94.56 50 GLY B N 1
ATOM 1649 C CA . GLY B 1 50 ? 6.895 -1.974 -7.102 1 94.56 50 GLY B CA 1
ATOM 1650 C C . GLY B 1 50 ? 6.566 -3.293 -6.43 1 94.56 50 GLY B C 1
ATOM 1651 O O . GLY B 1 50 ? 5.996 -4.191 -7.055 1 94.56 50 GLY B O 1
ATOM 1652 N N . SER B 1 51 ? 6.973 -3.469 -5.125 1 96.19 51 SER B N 1
ATOM 1653 C CA . SER B 1 51 ? 6.691 -4.695 -4.383 1 96.19 51 SER B CA 1
ATOM 1654 C C . SER B 1 51 ? 5.305 -4.648 -3.752 1 96.19 51 SER B C 1
ATOM 1656 O O . SER B 1 51 ? 4.938 -3.66 -3.115 1 96.19 51 SER B O 1
ATOM 1658 N N . PRO B 1 52 ? 4.605 -5.652 -3.93 1 98.12 52 PRO B N 1
ATOM 1659 C CA . PRO B 1 52 ? 3.273 -5.691 -3.322 1 98.12 52 PRO B CA 1
ATOM 1660 C C . PRO B 1 52 ? 3.318 -5.613 -1.797 1 98.12 52 PRO B C 1
ATOM 1662 O O . PRO B 1 52 ? 4.234 -6.16 -1.174 1 98.12 52 PRO B O 1
ATOM 1665 N N . ILE B 1 53 ? 2.238 -4.961 -1.211 1 98.75 53 ILE B N 1
ATOM 1666 C CA . ILE B 1 53 ? 2.057 -4.836 0.231 1 98.75 53 ILE B CA 1
ATOM 1667 C C . ILE B 1 53 ? 0.723 -5.457 0.639 1 98.75 53 ILE B C 1
ATOM 1669 O O . ILE B 1 53 ? -0.29 -5.27 -0.039 1 98.75 53 ILE B O 1
ATOM 1673 N N . ARG B 1 54 ? 0.766 -6.184 1.747 1 98.62 54 ARG B N 1
ATOM 1674 C CA . ARG B 1 54 ? -0.482 -6.77 2.225 1 98.62 54 ARG B CA 1
ATOM 1675 C C . ARG B 1 54 ? -1.485 -5.688 2.607 1 98.62 54 ARG B C 1
ATOM 1677 O O . ARG B 1 54 ? -1.167 -4.789 3.389 1 98.62 54 ARG B O 1
ATOM 1684 N N . ASN B 1 55 ? -2.625 -5.742 2.02 1 98.81 55 ASN B N 1
ATOM 1685 C CA . ASN B 1 55 ? -3.701 -4.812 2.336 1 98.81 55 ASN B CA 1
ATOM 1686 C C . ASN B 1 55 ? -4.594 -5.344 3.451 1 98.81 55 ASN B C 1
ATOM 1688 O O . ASN B 1 55 ? -5.664 -5.895 3.186 1 98.81 55 ASN B O 1
ATOM 1692 N N . ARG B 1 56 ? -4.199 -5.168 4.645 1 98.31 56 ARG B N 1
ATOM 1693 C CA . ARG B 1 56 ? -4.809 -5.762 5.832 1 98.31 56 ARG B CA 1
ATOM 1694 C C . ARG B 1 56 ? -6.258 -5.316 5.988 1 98.31 56 ARG B C 1
ATOM 1696 O O . ARG B 1 56 ? -7.133 -6.125 6.293 1 98.31 56 ARG B O 1
ATOM 1703 N N . GLN B 1 57 ? -6.465 -4.051 5.824 1 98.56 57 GLN B N 1
ATOM 1704 C CA . GLN B 1 57 ? -7.816 -3.535 6.012 1 98.56 57 GLN B CA 1
ATOM 1705 C C . GLN B 1 57 ? -8.781 -4.137 4.992 1 98.56 57 GLN B C 1
ATOM 1707 O O . GLN B 1 57 ? -9.898 -4.527 5.344 1 98.56 57 GLN B O 1
ATOM 1712 N N . LEU B 1 58 ? -8.336 -4.18 3.754 1 98.69 58 LEU B N 1
ATOM 1713 C CA . LEU B 1 58 ? -9.172 -4.77 2.711 1 98.69 58 LEU B CA 1
ATOM 1714 C C . LEU B 1 58 ? -9.469 -6.234 3.02 1 98.69 58 LEU B C 1
ATOM 1716 O O . LEU B 1 58 ? -10.586 -6.707 2.787 1 98.69 58 LEU B O 1
ATOM 1720 N N . GLU B 1 59 ? -8.5 -6.945 3.502 1 98.69 59 GLU B N 1
ATOM 1721 C CA . GLU B 1 59 ? -8.695 -8.344 3.879 1 98.69 59 GLU B CA 1
ATOM 1722 C C . GLU B 1 59 ? -9.766 -8.477 4.961 1 98.69 59 GLU B C 1
ATOM 1724 O O . GLU B 1 59 ? -10.68 -9.297 4.84 1 98.69 59 GLU B O 1
ATOM 1729 N N . SER B 1 60 ? -9.594 -7.668 5.996 1 97.94 60 SER B N 1
ATOM 1730 C CA . SER B 1 60 ? -10.547 -7.707 7.098 1 97.94 60 SER B CA 1
ATOM 1731 C C . SER B 1 60 ? -11.961 -7.391 6.621 1 97.94 60 SER B C 1
ATOM 1733 O O . SER B 1 60 ? -12.906 -8.086 6.977 1 97.94 60 SER B O 1
ATOM 1735 N N . LEU B 1 61 ? -12.109 -6.422 5.824 1 98.38 61 LEU B N 1
ATOM 1736 C CA . LEU B 1 61 ? -13.422 -6.016 5.32 1 98.38 61 LEU B CA 1
ATOM 1737 C C . LEU B 1 61 ? -14.031 -7.105 4.449 1 98.38 61 LEU B C 1
ATOM 1739 O O . LEU B 1 61 ? -15.227 -7.395 4.555 1 98.38 61 LEU B O 1
ATOM 1743 N N . THR B 1 62 ? -13.211 -7.691 3.568 1 98.5 62 THR B N 1
ATOM 1744 C CA . THR B 1 62 ? -13.695 -8.758 2.693 1 98.5 62 THR B CA 1
ATOM 1745 C C . THR B 1 62 ? -14.18 -9.953 3.51 1 98.5 62 THR B C 1
ATOM 1747 O O . THR B 1 62 ? -15.25 -10.5 3.244 1 98.5 62 THR B O 1
ATOM 1750 N N . MET B 1 63 ? -13.414 -10.305 4.531 1 97.88 63 MET B N 1
ATOM 1751 C CA . MET B 1 63 ? -13.781 -11.438 5.379 1 97.88 63 MET B CA 1
ATOM 1752 C C . MET B 1 63 ? -15.086 -11.156 6.125 1 97.88 63 MET B C 1
ATOM 1754 O O . MET B 1 63 ? -15.938 -12.039 6.242 1 97.88 63 MET B O 1
ATOM 1758 N N . SER B 1 64 ? -15.172 -9.93 6.676 1 97.12 64 SER B N 1
ATOM 1759 C CA . SER B 1 64 ? -16.406 -9.547 7.348 1 97.12 64 SER B CA 1
ATOM 1760 C C . SER B 1 64 ? -17.594 -9.609 6.395 1 97.12 64 SER B C 1
ATOM 1762 O O . SER B 1 64 ? -18.672 -10.094 6.762 1 97.12 64 SER B O 1
ATOM 1764 N N . TYR B 1 65 ? -17.453 -9.156 5.211 1 97.69 65 TYR B N 1
ATOM 1765 C CA . TYR B 1 65 ? -18.5 -9.125 4.203 1 97.69 65 TYR B CA 1
ATOM 1766 C C . TYR B 1 65 ? -18.953 -10.531 3.828 1 97.69 65 TYR B C 1
ATOM 1768 O O . TYR B 1 65 ? -20.141 -10.836 3.832 1 97.69 65 TYR B O 1
ATOM 1776 N N . VAL B 1 66 ? -17.984 -11.383 3.514 1 97.75 66 VAL B N 1
ATOM 1777 C CA . VAL B 1 66 ? -18.297 -12.742 3.105 1 97.75 66 VAL B CA 1
ATOM 1778 C C . VAL B 1 66 ? -18.984 -13.484 4.25 1 97.75 66 VAL B C 1
ATOM 1780 O O . VAL B 1 66 ? -19.859 -14.312 4.023 1 97.75 66 VAL B O 1
ATOM 1783 N N . ALA B 1 67 ? -18.5 -13.219 5.523 1 97.19 67 ALA B N 1
ATOM 1784 C CA . ALA B 1 67 ? -19.125 -13.82 6.691 1 97.19 67 ALA B CA 1
ATOM 1785 C C . ALA B 1 67 ? -20.594 -13.414 6.789 1 97.19 67 ALA B C 1
ATOM 1787 O O . ALA B 1 67 ? -21.469 -14.242 7.078 1 97.19 67 ALA B O 1
ATOM 1788 N N . SER B 1 68 ? -20.875 -12.172 6.539 1 95.44 68 SER B N 1
ATOM 1789 C CA . SER B 1 68 ? -22.234 -11.664 6.621 1 95.44 68 SER B CA 1
ATOM 1790 C C . SER B 1 68 ? -23.125 -12.32 5.57 1 95.44 68 SER B C 1
ATOM 1792 O O . SER B 1 68 ? -24.359 -12.305 5.695 1 95.44 68 SER B O 1
ATOM 1794 N N . ARG B 1 69 ? -22.547 -12.922 4.562 1 96 69 ARG B N 1
ATOM 1795 C CA . ARG B 1 69 ? -23.281 -13.57 3.479 1 96 69 ARG B CA 1
ATOM 1796 C C . ARG B 1 69 ? -23.234 -15.086 3.619 1 96 69 ARG B C 1
ATOM 1798 O O . ARG B 1 69 ? -23.656 -15.812 2.713 1 96 69 ARG B O 1
ATOM 1805 N N . ASN B 1 70 ? -22.703 -15.547 4.699 1 97.5 70 ASN B N 1
ATOM 1806 C CA . ASN B 1 70 ? -22.578 -16.969 4.98 1 97.5 70 ASN B CA 1
ATOM 1807 C C . ASN B 1 70 ? -21.766 -17.703 3.908 1 97.5 70 ASN B C 1
ATOM 1809 O O . ASN B 1 70 ? -22.141 -18.781 3.475 1 97.5 70 ASN B O 1
ATOM 1813 N N . LEU B 1 71 ? -20.703 -17.062 3.457 1 98 71 LEU B N 1
ATOM 1814 C CA . LEU B 1 71 ? -19.844 -17.609 2.42 1 98 71 LEU B CA 1
ATOM 1815 C C . LEU B 1 71 ? -18.453 -17.906 2.967 1 98 71 LEU B C 1
ATOM 1817 O O . LEU B 1 71 ? -17.5 -18.031 2.201 1 98 71 LEU B O 1
ATOM 1821 N N . SER B 1 72 ? -18.328 -17.938 4.289 1 98.31 72 SER B N 1
ATOM 1822 C CA . SER B 1 72 ? -17.031 -18.062 4.938 1 98.31 72 SER B CA 1
ATOM 1823 C C . SER B 1 72 ? -16.328 -19.359 4.539 1 98.31 72 SER B C 1
ATOM 1825 O O . SER B 1 72 ? -15.125 -19.375 4.273 1 98.31 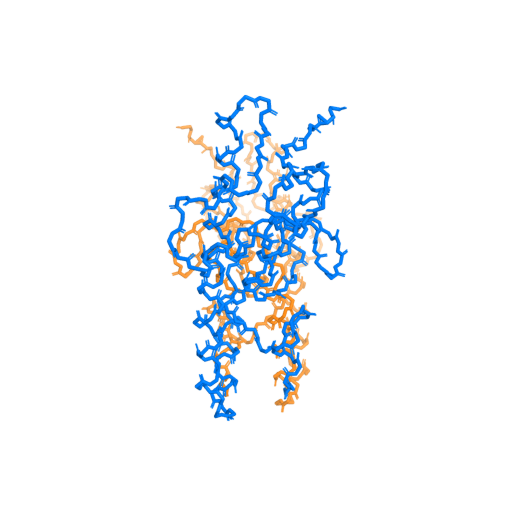72 SER B O 1
ATOM 1827 N N . ASN B 1 73 ? -17.062 -20.422 4.5 1 98.5 73 ASN B N 1
ATOM 1828 C CA . ASN B 1 73 ? -16.453 -21.719 4.191 1 98.5 73 ASN B CA 1
ATOM 1829 C C . ASN B 1 73 ? -15.82 -21.719 2.803 1 98.5 73 ASN B C 1
ATOM 1831 O O . ASN B 1 73 ? -14.656 -22.094 2.645 1 98.5 73 ASN B O 1
ATOM 1835 N N . ALA B 1 74 ? -16.609 -21.312 1.85 1 98.31 74 ALA B N 1
ATOM 1836 C CA . ALA B 1 74 ? -16.094 -21.25 0.484 1 98.31 74 ALA B CA 1
ATOM 1837 C C . ALA B 1 74 ? -14.898 -20.312 0.4 1 98.31 74 ALA B C 1
ATOM 1839 O O . ALA B 1 74 ? -13.922 -20.594 -0.298 1 98.31 74 ALA B O 1
ATOM 1840 N N . TYR B 1 75 ? -15.008 -19.234 1.084 1 98.69 75 TYR B N 1
ATOM 1841 C CA . TYR B 1 75 ? -13.93 -18.25 1.11 1 98.69 75 TYR B CA 1
ATOM 1842 C C . TYR B 1 75 ? -12.641 -18.859 1.658 1 98.69 75 TYR B C 1
ATOM 1844 O O . TYR B 1 75 ? -11.57 -18.688 1.071 1 98.69 75 TYR B O 1
ATOM 1852 N N . TYR B 1 76 ? -12.719 -19.547 2.736 1 98.69 76 TYR B N 1
ATOM 1853 C CA . TYR B 1 76 ? -11.547 -20.125 3.383 1 98.69 76 TYR B CA 1
ATOM 1854 C C . TYR B 1 76 ? -10.945 -21.25 2.527 1 98.69 76 TYR B C 1
ATOM 1856 O O . TYR B 1 76 ? -9.727 -21.422 2.49 1 98.69 76 TYR B O 1
ATOM 1864 N N . GLU B 1 77 ? -11.734 -21.953 1.835 1 98.75 77 GLU B N 1
ATOM 1865 C CA . GLU B 1 77 ? -11.234 -22.953 0.907 1 98.75 77 GLU B CA 1
ATOM 1866 C C . GLU B 1 77 ? -10.422 -22.328 -0.217 1 98.75 77 GLU B C 1
ATOM 1868 O O . GLU B 1 77 ? -9.359 -22.828 -0.578 1 98.75 77 GLU B O 1
ATOM 1873 N N . ARG B 1 78 ? -10.977 -21.281 -0.713 1 98.75 78 ARG B N 1
ATOM 1874 C CA . ARG B 1 78 ? -10.258 -20.562 -1.761 1 98.75 78 ARG B CA 1
ATOM 1875 C C . ARG B 1 78 ? -8.938 -20 -1.232 1 98.75 78 ARG B C 1
ATOM 1877 O O . ARG B 1 78 ? -7.926 -20.016 -1.935 1 98.75 78 ARG B O 1
ATOM 1884 N N . MET B 1 79 ? -8.977 -19.484 -0.057 1 98.88 79 MET B N 1
ATOM 1885 C CA . MET B 1 79 ? -7.766 -18.969 0.577 1 98.88 79 MET B CA 1
ATOM 1886 C C . MET B 1 79 ? -6.691 -20.047 0.672 1 98.88 79 MET B C 1
ATOM 1888 O O . MET B 1 79 ? -5.539 -19.812 0.309 1 98.88 79 MET B O 1
ATOM 1892 N N . LYS B 1 80 ? -7.062 -21.234 1.087 1 98.81 80 LYS B N 1
ATOM 1893 C CA . LYS B 1 80 ? -6.137 -22.359 1.196 1 98.81 80 LYS B CA 1
ATOM 1894 C C . LYS B 1 80 ? -5.582 -22.75 -0.171 1 98.81 80 LYS B C 1
ATOM 1896 O O . LYS B 1 80 ? -4.383 -22.969 -0.318 1 98.81 80 LYS B O 1
ATOM 1901 N N . PHE B 1 81 ? -6.465 -22.828 -1.021 1 98.69 81 PHE B N 1
ATOM 1902 C CA . PHE B 1 81 ? -6.059 -23.188 -2.375 1 98.69 81 PHE B CA 1
ATOM 1903 C C . PHE B 1 81 ? -5.059 -22.172 -2.922 1 98.69 81 PHE B C 1
ATOM 1905 O O . PHE B 1 81 ? -4.02 -22.547 -3.467 1 98.69 81 PHE B O 1
ATOM 1912 N N . ASN B 1 82 ? -5.352 -20.859 -2.787 1 98.88 82 ASN B N 1
ATOM 1913 C CA . ASN B 1 82 ? -4.477 -19.797 -3.289 1 98.88 82 ASN B CA 1
ATOM 1914 C C . ASN B 1 82 ? -3.102 -19.844 -2.633 1 98.88 82 ASN B C 1
ATOM 1916 O O . ASN B 1 82 ? -2.082 -19.672 -3.303 1 98.88 82 ASN B O 1
ATOM 1920 N N . GLN B 1 83 ? -3.146 -20.078 -1.353 1 98.75 83 GLN B N 1
ATOM 1921 C CA . GLN B 1 83 ? -1.887 -20.156 -0.62 1 98.75 83 GLN B CA 1
ATOM 1922 C C . GLN B 1 83 ? -1.009 -21.281 -1.164 1 98.75 83 GLN B C 1
ATOM 1924 O O . GLN B 1 83 ? 0.18 -21.078 -1.419 1 98.75 83 GLN B O 1
ATOM 1929 N N . LYS B 1 84 ? -1.602 -22.422 -1.332 1 98.62 84 LYS B N 1
ATOM 1930 C CA . LYS B 1 84 ? -0.877 -23.562 -1.885 1 98.62 84 LYS B CA 1
ATOM 1931 C C . LYS B 1 84 ? -0.347 -23.25 -3.281 1 98.62 84 LYS B C 1
ATOM 1933 O O . LYS B 1 84 ? 0.801 -23.562 -3.6 1 98.62 84 LYS B O 1
ATOM 1938 N N . LYS B 1 85 ? -1.183 -22.672 -4.004 1 98.75 85 LYS B N 1
ATOM 1939 C CA . LYS B 1 85 ? -0.816 -22.375 -5.387 1 98.75 85 LYS B CA 1
ATOM 1940 C C . LYS B 1 85 ? 0.364 -21.406 -5.449 1 98.75 85 LYS B C 1
ATOM 1942 O O . LYS B 1 85 ? 1.271 -21.578 -6.266 1 98.75 85 LYS B O 1
ATOM 1947 N N . VAL B 1 86 ? 0.392 -20.391 -4.633 1 98.69 86 VAL B N 1
ATOM 1948 C CA . VAL B 1 86 ? 1.499 -19.438 -4.59 1 98.69 86 VAL B CA 1
ATOM 1949 C C . VAL B 1 86 ? 2.795 -20.172 -4.246 1 98.69 86 VAL B C 1
ATOM 1951 O O . VAL B 1 86 ? 3.828 -19.953 -4.883 1 98.69 86 VAL B O 1
ATOM 1954 N N . LEU B 1 87 ? 2.75 -21.031 -3.307 1 98.5 87 LEU B N 1
ATOM 1955 C CA . LEU B 1 87 ? 3.926 -21.781 -2.896 1 98.5 87 LEU B CA 1
ATOM 1956 C C . LEU B 1 87 ? 4.41 -22.688 -4.027 1 98.5 87 LEU B C 1
ATOM 1958 O O . LEU B 1 87 ? 5.609 -22.781 -4.285 1 98.5 87 LEU B O 1
ATOM 1962 N N . LEU B 1 88 ? 3.469 -23.328 -4.641 1 98.5 88 LEU B N 1
ATOM 1963 C CA . LEU B 1 88 ? 3.799 -24.203 -5.762 1 98.5 88 LEU B CA 1
ATOM 1964 C C . LEU B 1 88 ? 4.488 -23.422 -6.875 1 98.5 88 LEU B C 1
ATOM 1966 O O . LEU B 1 88 ? 5.48 -23.891 -7.441 1 98.5 88 LEU B O 1
ATOM 1970 N N . GLN B 1 89 ? 3.957 -22.312 -7.156 1 98.56 89 GLN B N 1
ATOM 1971 C CA . GLN B 1 89 ? 4.523 -21.453 -8.195 1 98.56 89 GLN B CA 1
ATOM 1972 C C . GLN B 1 89 ? 5.953 -21.062 -7.859 1 98.56 89 GLN B C 1
ATOM 1974 O O . GLN B 1 89 ? 6.848 -21.141 -8.711 1 98.56 89 GLN B O 1
ATOM 1979 N N . LYS B 1 90 ? 6.141 -20.656 -6.672 1 98.5 90 LYS B N 1
ATOM 1980 C CA . LYS B 1 90 ? 7.469 -20.25 -6.23 1 98.5 90 LYS B CA 1
ATOM 1981 C C . LYS B 1 90 ? 8.461 -21.406 -6.324 1 98.5 90 LYS B C 1
ATOM 1983 O O . LYS B 1 90 ? 9.57 -21.25 -6.836 1 98.5 90 LYS B O 1
ATOM 1988 N N . ARG B 1 91 ? 8.047 -22.516 -5.844 1 98.44 91 ARG B N 1
ATOM 1989 C CA . ARG B 1 91 ? 8.898 -23.703 -5.895 1 98.44 91 ARG B CA 1
ATOM 1990 C C . ARG B 1 91 ? 9.203 -24.094 -7.336 1 98.44 91 ARG B C 1
ATOM 1992 O O . ARG B 1 91 ? 10.344 -24.422 -7.66 1 98.44 91 ARG B O 1
ATOM 1999 N N . ALA B 1 92 ? 8.25 -24.062 -8.125 1 98.69 92 ALA B N 1
ATOM 2000 C CA . ALA B 1 92 ? 8.43 -24.406 -9.531 1 98.69 92 ALA B CA 1
ATOM 2001 C C . ALA B 1 92 ? 9.43 -23.469 -10.195 1 98.69 92 ALA B C 1
ATOM 2003 O O . ALA B 1 92 ? 10.352 -23.922 -10.883 1 98.69 92 ALA B O 1
ATOM 2004 N N . LEU B 1 93 ? 9.273 -22.25 -9.992 1 98.5 93 LEU B N 1
ATOM 2005 C CA . LEU B 1 93 ? 10.164 -21.266 -10.602 1 98.5 93 LEU B CA 1
ATOM 2006 C C . LEU B 1 93 ? 11.594 -21.438 -10.102 1 98.5 93 LEU B C 1
ATOM 2008 O O . LEU B 1 93 ? 12.547 -21.344 -10.883 1 98.5 93 LEU B O 1
ATOM 2012 N N . ALA B 1 94 ? 11.703 -21.656 -8.844 1 97.94 94 ALA B N 1
ATOM 2013 C CA . ALA B 1 94 ? 13.031 -21.906 -8.281 1 97.94 94 ALA B CA 1
ATOM 2014 C C . ALA B 1 94 ? 13.695 -23.094 -8.961 1 97.94 94 ALA B C 1
ATOM 2016 O O . ALA B 1 94 ? 14.875 -23.031 -9.328 1 97.94 94 ALA B O 1
ATOM 2017 N N . LEU B 1 95 ? 13.039 -24.141 -9.102 1 97.88 95 LEU B N 1
ATOM 2018 C CA . LEU B 1 95 ? 13.57 -25.359 -9.711 1 97.88 95 LEU B CA 1
ATOM 2019 C C . LEU B 1 95 ? 13.961 -25.109 -11.164 1 97.88 95 LEU B C 1
ATOM 2021 O O . LEU B 1 95 ? 15 -25.594 -11.625 1 97.88 95 LEU B O 1
ATOM 2025 N N . ILE B 1 96 ? 13.156 -24.375 -11.836 1 97.69 96 ILE B N 1
ATOM 2026 C CA . ILE B 1 96 ? 13.406 -24.094 -13.242 1 97.69 96 ILE B CA 1
ATOM 2027 C C . ILE B 1 96 ? 14.695 -23.281 -13.383 1 97.69 96 ILE B C 1
ATOM 2029 O O . ILE B 1 96 ? 15.609 -23.688 -14.102 1 97.69 96 ILE B O 1
ATOM 2033 N N . TYR B 1 97 ? 14.773 -22.234 -12.688 1 97.12 97 TYR B N 1
ATOM 2034 C CA . TYR B 1 97 ? 15.875 -21.312 -12.898 1 97.12 97 TYR B CA 1
ATOM 2035 C C . TYR B 1 97 ? 17.172 -21.859 -12.312 1 97.12 97 TYR B C 1
ATOM 2037 O O . TYR B 1 97 ? 18.234 -21.719 -12.906 1 97.12 97 TYR B O 1
ATOM 2045 N N . THR B 1 98 ? 17.094 -22.438 -11.172 1 96.38 98 THR B N 1
ATOM 2046 C CA . THR B 1 98 ? 18.281 -23.078 -10.625 1 96.38 98 THR B CA 1
ATOM 2047 C C . THR B 1 98 ? 18.734 -24.219 -11.531 1 96.38 98 THR B C 1
ATOM 2049 O O . THR B 1 98 ? 19.938 -24.391 -11.758 1 96.38 98 THR B O 1
ATOM 2052 N N . GLY B 1 99 ? 17.812 -24.984 -12.031 1 95.25 99 GLY B N 1
ATOM 2053 C CA . GLY B 1 99 ? 18.109 -26.109 -12.914 1 95.25 99 GLY B CA 1
ATOM 2054 C C . GLY B 1 99 ? 18.781 -25.688 -14.203 1 95.25 99 GLY B C 1
ATOM 2055 O O . GLY B 1 99 ? 19.609 -26.422 -14.75 1 95.25 99 GLY B O 1
ATOM 2056 N N . LEU B 1 100 ? 18.484 -24.531 -14.617 1 96.19 100 LEU B N 1
ATOM 2057 C CA . LEU B 1 100 ? 19.062 -24.016 -15.852 1 96.19 100 LEU B CA 1
ATOM 2058 C C . LEU B 1 100 ? 20.422 -23.375 -15.594 1 96.19 100 LEU B C 1
ATOM 2060 O O . LEU B 1 100 ? 21.375 -23.562 -16.359 1 96.19 100 LEU B O 1
ATOM 2064 N N . LYS B 1 101 ? 20.531 -22.609 -14.562 1 93.69 101 LYS B N 1
ATOM 2065 C CA . LYS B 1 101 ? 21.75 -21.906 -14.227 1 93.69 101 LYS B CA 1
ATOM 2066 C C . LYS B 1 101 ? 22.922 -22.859 -14.062 1 93.69 101 LYS B C 1
ATOM 2068 O O . LYS B 1 101 ? 24.062 -22.531 -14.406 1 93.69 101 LYS B O 1
ATOM 2073 N N . ASP B 1 102 ? 22.641 -24.062 -13.656 1 89.5 102 ASP B N 1
ATOM 2074 C CA . ASP B 1 102 ? 23.672 -25.047 -13.328 1 89.5 102 ASP B CA 1
ATOM 2075 C C . ASP B 1 102 ? 24.031 -25.906 -14.539 1 89.5 102 ASP B C 1
ATOM 2077 O O . ASP B 1 102 ? 24.906 -26.766 -14.469 1 89.5 102 ASP B O 1
ATOM 2081 N N . LYS B 1 103 ? 23.453 -25.625 -15.648 1 91.38 103 LYS B N 1
ATOM 2082 C CA . LYS B 1 103 ? 23.656 -26.484 -16.812 1 91.38 103 LYS B CA 1
ATOM 2083 C C . LYS B 1 103 ? 24.547 -25.797 -17.844 1 91.38 103 LYS B C 1
ATOM 2085 O O . LYS B 1 103 ? 24.562 -24.562 -17.953 1 91.38 103 LYS B O 1
ATOM 2090 N N . PRO B 1 104 ? 25.281 -26.562 -18.516 1 88.62 104 PRO B N 1
ATOM 2091 C CA . PRO B 1 104 ? 26.031 -26 -19.641 1 88.62 104 PRO B CA 1
ATOM 2092 C C . PRO B 1 104 ? 25.125 -25.266 -20.641 1 88.62 104 PRO B C 1
ATOM 2094 O O . PRO B 1 104 ? 24.078 -25.797 -21.031 1 88.62 104 PRO B O 1
ATOM 2097 N N . GLY B 1 105 ? 25.453 -24.031 -20.938 1 92.12 105 GLY B N 1
ATOM 2098 C CA . GLY B 1 105 ? 24.703 -23.234 -21.906 1 92.12 105 GLY B CA 1
ATOM 2099 C C . GLY B 1 105 ? 23.375 -22.734 -21.359 1 92.12 105 GLY B C 1
ATOM 2100 O O . GLY B 1 105 ? 22.547 -22.234 -22.125 1 92.12 105 GLY B O 1
ATOM 2101 N N . GLN B 1 106 ? 23.141 -23.109 -20.062 1 95 106 GLN B N 1
ATOM 2102 C CA . GLN B 1 106 ? 21.906 -22.688 -19.406 1 95 106 GLN B CA 1
ATOM 2103 C C . GLN B 1 106 ? 20.672 -23.219 -20.141 1 95 106 GLN B C 1
ATOM 2105 O O . GLN B 1 106 ? 19.719 -22.469 -20.375 1 95 106 GLN B O 1
ATOM 2110 N N . SER B 1 107 ? 20.844 -24.469 -20.5 1 96.62 107 SER B N 1
ATOM 2111 C CA . SER B 1 107 ? 19.797 -25.109 -21.281 1 96.62 107 SER B CA 1
ATOM 2112 C C . SER B 1 107 ? 19.609 -26.562 -20.875 1 96.62 107 SER B C 1
A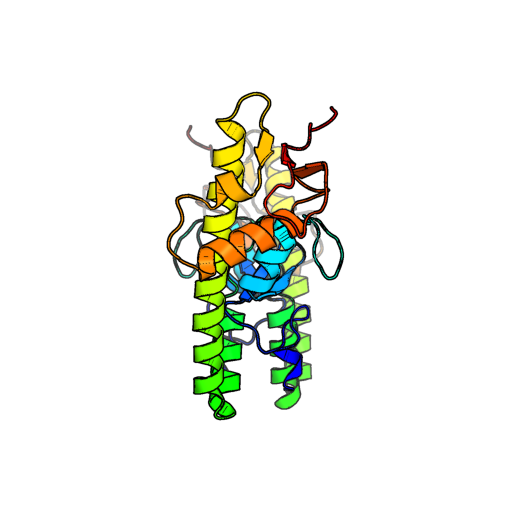TOM 2114 O O . SER B 1 107 ? 20.531 -27.203 -20.391 1 96.62 107 SER B O 1
ATOM 2116 N N . THR B 1 108 ? 18.391 -27.047 -21 1 96.94 108 THR B N 1
ATOM 2117 C CA . THR B 1 108 ? 18.094 -28.438 -20.703 1 96.94 108 THR B CA 1
ATOM 2118 C C . THR B 1 108 ? 16.734 -28.828 -21.281 1 96.94 108 THR B C 1
ATOM 2120 O O . THR B 1 108 ? 15.977 -27.969 -21.734 1 96.94 108 THR B O 1
ATOM 2123 N N . GLU B 1 109 ? 16.547 -30.062 -21.359 1 97.06 109 GLU B N 1
ATOM 2124 C CA . GLU B 1 109 ? 15.203 -30.531 -21.734 1 97.06 109 GLU B CA 1
ATOM 2125 C C . GLU B 1 109 ? 14.242 -30.438 -20.547 1 97.06 109 GLU B C 1
ATOM 2127 O O . GLU B 1 109 ? 14.641 -30.641 -19.406 1 97.06 109 GLU B O 1
ATOM 2132 N N . LEU B 1 110 ? 12.977 -30.219 -20.844 1 97.62 110 LEU B N 1
ATOM 2133 C CA . LEU B 1 110 ? 11.961 -30.078 -19.812 1 97.62 110 LEU B CA 1
ATOM 2134 C C . LEU B 1 110 ? 11.867 -31.328 -18.938 1 97.62 110 LEU B C 1
ATOM 2136 O O . LEU B 1 110 ? 11.711 -31.234 -17.719 1 97.62 110 LEU B O 1
ATOM 2140 N N . CYS B 1 111 ? 11.984 -32.531 -19.516 1 97.31 111 CYS B N 1
ATOM 2141 C CA . CYS B 1 111 ? 11.891 -33.781 -18.75 1 97.31 111 CYS B CA 1
ATOM 2142 C C . CYS B 1 111 ? 12.953 -33.844 -17.672 1 97.31 111 CYS B C 1
ATOM 2144 O O . CYS B 1 111 ? 12.742 -34.438 -16.609 1 97.31 111 CYS B O 1
ATOM 2146 N N . ASN B 1 112 ? 14.102 -33.156 -17.906 1 96.44 112 ASN B N 1
ATOM 2147 C CA . ASN B 1 112 ? 15.188 -33.156 -16.938 1 96.44 112 ASN B CA 1
ATOM 2148 C C . ASN B 1 112 ? 14.867 -32.281 -15.734 1 96.44 112 ASN B C 1
ATOM 2150 O O . ASN B 1 112 ? 15.422 -32.469 -14.648 1 96.44 112 ASN B O 1
ATOM 2154 N N . LEU B 1 113 ? 14 -31.328 -15.898 1 96.38 113 LEU B N 1
ATOM 2155 C CA . LEU B 1 113 ? 13.625 -30.438 -14.812 1 96.38 113 LEU B CA 1
ATOM 2156 C C . LEU B 1 113 ? 12.633 -31.094 -13.875 1 96.38 113 LEU B C 1
ATOM 2158 O O . LEU B 1 113 ? 12.516 -30.719 -12.703 1 96.38 113 LEU B O 1
ATOM 2162 N N . VAL B 1 114 ? 11.945 -32.125 -14.375 1 97.12 114 VAL B N 1
ATOM 2163 C CA . VAL B 1 114 ? 10.898 -32.719 -13.547 1 97.12 114 VAL B CA 1
ATOM 2164 C C . VAL B 1 114 ? 11.297 -34.125 -13.141 1 97.12 114 VAL B C 1
ATOM 2166 O O . VAL B 1 114 ? 10.594 -34.781 -12.367 1 97.12 114 VAL B O 1
ATOM 2169 N N . LYS B 1 115 ? 12.328 -34.656 -13.617 1 95.69 115 LYS B N 1
ATOM 2170 C CA . LYS B 1 115 ? 12.727 -36.062 -13.469 1 95.69 115 LYS B CA 1
ATOM 2171 C C . LYS B 1 115 ? 12.828 -36.469 -12 1 95.69 115 LYS B C 1
ATOM 2173 O O . LYS B 1 115 ? 12.438 -37.562 -11.609 1 95.69 115 LYS B O 1
ATOM 2178 N N . ASN B 1 116 ? 13.352 -35.562 -11.133 1 94.44 116 ASN B N 1
ATOM 2179 C CA . ASN B 1 116 ? 13.57 -35.906 -9.727 1 94.44 116 ASN B CA 1
ATOM 2180 C C . ASN B 1 116 ? 12.469 -35.344 -8.844 1 94.44 116 ASN B C 1
ATOM 2182 O O . ASN B 1 116 ? 12.641 -35.219 -7.625 1 94.44 116 ASN B O 1
ATOM 2186 N N . VAL B 1 117 ? 11.328 -34.969 -9.391 1 97.12 117 VAL B N 1
ATOM 2187 C CA . VAL B 1 117 ? 10.195 -34.438 -8.648 1 97.12 117 VAL B CA 1
ATOM 2188 C C . VAL B 1 117 ? 9.117 -35.531 -8.508 1 97.12 117 VAL B C 1
ATOM 2190 O O . VAL B 1 117 ? 8.609 -36.031 -9.508 1 97.12 117 VAL B O 1
ATOM 2193 N N . ASP B 1 118 ? 8.742 -35.844 -7.312 1 95.81 118 ASP B N 1
ATOM 2194 C CA . ASP B 1 118 ? 7.762 -36.906 -7.059 1 95.81 118 ASP B CA 1
ATOM 2195 C C . ASP B 1 118 ? 6.348 -36.344 -6.98 1 95.81 118 ASP B C 1
ATOM 2197 O O . ASP B 1 118 ? 5.383 -37 -7.352 1 95.81 118 ASP B O 1
ATOM 2201 N N . ASP B 1 119 ? 6.254 -35.156 -6.57 1 97.38 119 ASP B N 1
ATOM 2202 C CA . ASP B 1 119 ? 4.957 -34.5 -6.414 1 97.38 119 ASP B CA 1
ATOM 2203 C C . ASP B 1 119 ? 4.359 -34.125 -7.773 1 97.38 119 ASP B C 1
ATOM 2205 O O . ASP B 1 119 ? 4.875 -33.25 -8.477 1 97.38 119 ASP B O 1
ATOM 2209 N N . GLU B 1 120 ? 3.246 -34.75 -8.109 1 97.62 120 GLU B N 1
ATOM 2210 C CA . GLU B 1 120 ? 2.633 -34.594 -9.422 1 97.62 120 GLU B CA 1
ATOM 2211 C C . GLU B 1 120 ? 2.131 -33.156 -9.617 1 97.62 120 GLU B C 1
ATOM 2213 O O . GLU B 1 120 ? 2.172 -32.625 -10.734 1 97.62 120 GLU B O 1
ATOM 2218 N N . GLU B 1 121 ? 1.67 -32.562 -8.555 1 98 121 GLU B N 1
ATOM 2219 C CA . GLU B 1 121 ? 1.201 -31.188 -8.648 1 98 121 GLU B CA 1
ATOM 2220 C C . GLU B 1 121 ? 2.348 -30.234 -8.969 1 98 121 GLU B C 1
ATOM 2222 O O . GLU B 1 121 ? 2.193 -29.328 -9.781 1 98 121 GLU B O 1
ATOM 2227 N N . LEU B 1 122 ? 3.402 -30.531 -8.297 1 98.44 122 LEU B N 1
ATOM 2228 C CA . LEU B 1 122 ? 4.578 -29.703 -8.547 1 98.44 122 LEU B CA 1
ATOM 2229 C C . LEU B 1 122 ? 5.09 -29.906 -9.969 1 98.44 122 LEU B C 1
ATOM 2231 O O . LEU B 1 122 ? 5.48 -28.953 -10.641 1 98.44 122 LEU B O 1
ATOM 2235 N N . LYS B 1 123 ? 5.129 -31.109 -10.5 1 97.94 123 LYS B N 1
ATOM 2236 C CA . LYS B 1 123 ? 5.52 -31.375 -11.883 1 97.94 123 LYS B CA 1
ATOM 2237 C C . LYS B 1 123 ? 4.66 -30.578 -12.859 1 97.94 123 LYS B C 1
ATOM 2239 O O . LYS B 1 123 ? 5.184 -29.938 -13.766 1 97.94 123 LYS B O 1
ATOM 2244 N N . SER B 1 124 ? 3.389 -30.719 -12.578 1 98 124 SER B N 1
ATOM 2245 C CA . SER B 1 124 ? 2.441 -30 -13.422 1 98 124 SER B CA 1
ATOM 2246 C C . SER B 1 124 ? 2.693 -28.5 -13.391 1 98 124 SER B C 1
ATOM 2248 O O . SER B 1 124 ? 2.613 -27.812 -14.422 1 98 124 SER B O 1
ATOM 2250 N N . GLU B 1 125 ? 2.982 -27.953 -12.188 1 98.31 125 GLU B N 1
ATOM 2251 C CA . GLU B 1 125 ? 3.236 -26.531 -12.039 1 98.31 125 GLU B CA 1
ATOM 2252 C C . GLU B 1 125 ? 4.516 -26.109 -12.758 1 98.31 125 GLU B C 1
ATOM 2254 O O . GLU B 1 125 ? 4.57 -25.047 -13.367 1 98.31 125 GLU B O 1
ATOM 2259 N N . ILE B 1 126 ? 5.547 -26.922 -12.719 1 98.31 126 ILE B N 1
ATOM 2260 C CA . ILE B 1 126 ? 6.785 -26.641 -13.43 1 98.31 126 ILE B CA 1
ATOM 2261 C C . ILE B 1 126 ? 6.504 -26.516 -14.922 1 98.31 126 ILE B C 1
ATOM 2263 O O . ILE B 1 126 ? 6.938 -25.547 -15.562 1 98.31 126 ILE B O 1
ATOM 2267 N N . ARG B 1 127 ? 5.766 -27.453 -15.461 1 98 127 ARG B N 1
ATOM 2268 C CA . ARG B 1 127 ? 5.414 -27.422 -16.875 1 98 127 ARG B CA 1
ATOM 2269 C C . ARG B 1 127 ? 4.641 -26.156 -17.219 1 98 127 ARG B C 1
ATOM 2271 O O . ARG B 1 127 ? 4.914 -25.5 -18.234 1 98 127 ARG B O 1
ATOM 2278 N N . SER B 1 128 ? 3.709 -25.859 -16.344 1 97.88 128 SER B N 1
ATOM 2279 C CA . SER B 1 128 ? 2.9 -24.672 -16.547 1 97.88 128 SER B CA 1
ATOM 2280 C C . SER B 1 128 ? 3.76 -23.406 -16.531 1 97.88 128 SER B C 1
ATOM 2282 O O . SER B 1 128 ? 3.609 -22.531 -17.375 1 97.88 128 SER B O 1
ATOM 2284 N N . GLN B 1 129 ? 4.672 -23.312 -15.578 1 97.94 129 GLN B N 1
ATOM 2285 C CA . GLN B 1 129 ? 5.52 -22.125 -15.422 1 97.94 129 GLN B CA 1
ATOM 2286 C C . GLN B 1 129 ? 6.496 -22 -16.594 1 97.94 129 GLN B C 1
ATOM 2288 O O . GLN B 1 129 ? 6.809 -20.891 -17.016 1 97.94 129 GLN B O 1
ATOM 2293 N N . VAL B 1 130 ? 6.996 -23.109 -17.047 1 97.88 130 VAL B N 1
ATOM 2294 C CA . VAL B 1 130 ? 7.875 -23.047 -18.219 1 97.88 130 VAL B CA 1
ATOM 2295 C C . VAL B 1 130 ? 7.152 -22.391 -19.375 1 97.88 130 VAL B C 1
ATOM 2297 O O . VAL B 1 130 ? 7.691 -21.469 -20.016 1 97.88 130 VAL B O 1
ATOM 2300 N N . ARG B 1 131 ? 5.945 -22.859 -19.641 1 97.25 131 ARG B N 1
ATOM 2301 C CA . ARG B 1 131 ? 5.148 -22.297 -20.734 1 97.25 131 ARG B CA 1
ATOM 2302 C C . ARG B 1 131 ? 4.922 -20.797 -20.531 1 97.25 131 ARG B C 1
ATOM 2304 O O . ARG B 1 131 ? 5.016 -20.016 -21.469 1 97.25 131 ARG B O 1
ATOM 2311 N N . GLN B 1 132 ? 4.676 -20.391 -19.281 1 97.06 132 GLN B N 1
ATOM 2312 C CA . GLN B 1 132 ? 4.375 -19 -18.953 1 97.06 132 GLN B CA 1
ATOM 2313 C C . GLN B 1 132 ? 5.621 -18.125 -19.078 1 97.06 132 GLN B C 1
ATOM 2315 O O . GLN B 1 132 ? 5.531 -16.953 -19.422 1 97.06 132 GLN B O 1
ATOM 2320 N N . GLN B 1 133 ? 6.777 -18.734 -18.891 1 97.38 133 GLN B N 1
ATOM 2321 C CA . GLN B 1 133 ? 8.016 -17.969 -18.797 1 97.38 133 GLN B CA 1
ATOM 2322 C C . GLN B 1 133 ? 8.656 -17.812 -20.172 1 97.38 133 GLN B C 1
ATOM 2324 O O . GLN B 1 133 ? 9.578 -17.016 -20.359 1 97.38 133 GLN B O 1
ATOM 2329 N N . VAL B 1 134 ? 8.219 -18.578 -21.047 1 96.5 134 VAL B N 1
ATOM 2330 C CA . VAL B 1 134 ? 8.758 -18.469 -22.391 1 96.5 134 VAL B CA 1
ATOM 2331 C C . VAL B 1 134 ? 8.469 -17.078 -22.953 1 96.5 134 VAL B C 1
ATOM 2333 O O . VAL B 1 134 ? 7.344 -16.578 -22.859 1 96.5 134 VAL B O 1
ATOM 2336 N N . GLY B 1 135 ? 9.492 -16.406 -23.562 1 94.5 135 GLY B N 1
ATOM 2337 C CA . GLY B 1 135 ? 9.367 -15.047 -24.062 1 94.5 135 GLY B CA 1
ATOM 2338 C C . GLY B 1 135 ? 9.664 -13.984 -23.016 1 94.5 135 GLY B C 1
ATOM 2339 O O . GLY B 1 135 ? 9.773 -12.805 -23.328 1 94.5 135 GLY B O 1
ATOM 2340 N N . VAL B 1 136 ? 9.703 -14.445 -21.766 1 95.38 136 VAL B N 1
ATOM 2341 C CA . VAL B 1 136 ? 10.031 -13.547 -20.672 1 95.38 136 VAL B CA 1
ATOM 2342 C C . VAL B 1 136 ? 11.438 -13.836 -20.156 1 95.38 136 VAL B C 1
ATOM 2344 O O . VAL B 1 136 ? 12.391 -13.141 -20.516 1 95.38 136 VAL B O 1
ATOM 2347 N N . GLY B 1 137 ? 11.539 -14.977 -19.531 1 95.38 137 GLY B N 1
ATOM 2348 C CA . GLY B 1 137 ? 12.844 -15.359 -19.031 1 95.38 137 GLY B CA 1
ATOM 2349 C C . GLY B 1 137 ? 13.406 -16.594 -19.703 1 95.38 137 GLY B C 1
ATOM 2350 O O . GLY B 1 137 ? 14.57 -16.953 -19.469 1 95.38 137 GLY B O 1
ATOM 2351 N N . LEU B 1 138 ? 12.539 -17.172 -20.484 1 97.38 138 LEU B N 1
ATOM 2352 C CA . LEU B 1 138 ? 12.938 -18.438 -21.109 1 97.38 138 LEU B CA 1
ATOM 2353 C C . LEU B 1 138 ? 12.742 -18.391 -22.609 1 97.38 138 LEU B C 1
ATOM 2355 O O . LEU B 1 138 ? 11.961 -17.578 -23.125 1 97.38 138 LEU B O 1
ATOM 2359 N N . GLU B 1 139 ? 13.469 -19.203 -23.297 1 97.44 139 GLU B N 1
ATOM 2360 C CA . GLU B 1 139 ? 13.281 -19.547 -24.703 1 97.44 139 GLU B CA 1
ATOM 2361 C C . GLU B 1 139 ? 13.188 -21.062 -24.875 1 97.44 139 GLU B C 1
ATOM 2363 O O . GLU B 1 139 ? 13.469 -21.828 -23.953 1 97.44 139 GLU B O 1
ATOM 2368 N N . HIS B 1 140 ? 12.75 -21.391 -25.969 1 96.94 140 HIS B N 1
ATOM 2369 C CA . HIS B 1 140 ? 12.594 -22.828 -26.156 1 96.94 140 HIS B CA 1
ATOM 2370 C C . HIS B 1 140 ? 12.891 -23.234 -27.594 1 96.94 140 HIS B C 1
ATOM 2372 O O . HIS B 1 140 ? 12.812 -22.406 -28.516 1 96.94 140 HIS B O 1
ATOM 2378 N N . VAL B 1 141 ? 13.312 -24.422 -27.797 1 96.88 141 VAL B N 1
ATOM 2379 C CA . VAL B 1 141 ? 13.445 -25.078 -29.094 1 96.88 141 VAL B CA 1
ATOM 2380 C C . VAL B 1 141 ? 12.641 -26.375 -29.109 1 96.88 141 VAL B C 1
ATOM 2382 O O . VAL B 1 141 ? 12.938 -27.297 -28.359 1 96.88 141 VAL B O 1
ATOM 2385 N N . GLY B 1 142 ? 11.555 -26.359 -29.984 1 96.5 142 GLY B N 1
ATOM 2386 C CA . GLY B 1 142 ? 10.688 -27.531 -30.016 1 96.5 142 GLY B CA 1
ATOM 2387 C C . GLY B 1 142 ? 9.297 -27.25 -29.484 1 96.5 142 GLY B C 1
ATOM 2388 O O . GLY B 1 142 ? 8.922 -26.094 -29.297 1 96.5 142 GLY B O 1
ATOM 2389 N N . ASP B 1 143 ? 8.523 -28.312 -29.281 1 96.06 143 ASP B N 1
ATOM 2390 C CA . ASP B 1 143 ? 7.125 -28.203 -28.891 1 96.06 143 ASP B CA 1
ATOM 2391 C C . ASP B 1 143 ? 6.984 -28.141 -27.375 1 96.06 143 ASP B C 1
ATOM 2393 O O . ASP B 1 143 ? 7.32 -29.094 -26.672 1 96.06 143 ASP B O 1
ATOM 2397 N N . LEU B 1 144 ? 6.406 -27.172 -26.906 1 93.94 144 LEU B N 1
ATOM 2398 C CA . LEU B 1 144 ? 6.285 -26.922 -25.484 1 93.94 144 LEU B CA 1
ATOM 2399 C C . LEU B 1 144 ? 5.375 -27.953 -24.828 1 93.94 144 LEU B C 1
ATOM 2401 O O . LEU B 1 144 ? 5.375 -28.094 -23.594 1 93.94 144 LEU B O 1
ATOM 2405 N N . GLU B 1 145 ? 4.613 -28.703 -25.594 1 93.44 145 GLU B N 1
ATOM 2406 C CA . GLU B 1 145 ? 3.697 -29.703 -25.047 1 93.44 145 GLU B CA 1
ATOM 2407 C C . GLU B 1 145 ? 4.406 -31.031 -24.828 1 93.44 145 GLU B C 1
ATOM 2409 O O . GLU B 1 145 ? 3.852 -31.938 -24.188 1 93.44 145 GLU B O 1
ATOM 2414 N N . ASN B 1 146 ? 5.645 -30.984 -25.312 1 93.69 146 ASN B N 1
ATOM 2415 C CA . ASN B 1 146 ? 6.422 -32.219 -25.188 1 93.69 146 ASN B CA 1
ATOM 2416 C C . ASN B 1 146 ? 7.527 -32.062 -24.141 1 93.69 146 ASN B C 1
ATOM 2418 O O . ASN B 1 146 ? 8.234 -31.062 -24.125 1 93.69 146 ASN B O 1
ATOM 2422 N N . ASP B 1 147 ? 7.762 -33.031 -23.406 1 94.31 147 ASP B N 1
ATOM 2423 C CA . ASP B 1 147 ? 8.742 -32.969 -22.328 1 94.31 147 ASP B CA 1
ATOM 2424 C C . ASP B 1 147 ? 10.164 -33 -22.875 1 94.31 147 ASP B C 1
ATOM 2426 O O . ASP B 1 147 ? 11.125 -32.719 -22.156 1 94.31 147 ASP B O 1
ATOM 2430 N N . THR B 1 148 ? 10.336 -33.25 -24.109 1 96.06 148 THR B N 1
ATOM 2431 C CA . THR B 1 148 ? 11.664 -33.281 -24.703 1 96.06 148 THR B CA 1
ATOM 2432 C C . THR B 1 148 ? 12.047 -31.891 -25.234 1 96.06 148 THR B C 1
ATOM 2434 O O . THR B 1 148 ? 13.156 -31.688 -25.734 1 96.06 148 THR B O 1
ATOM 2437 N N . VAL B 1 149 ? 11.109 -30.969 -25.094 1 97.44 149 VAL B N 1
ATOM 2438 C CA . VAL B 1 149 ? 11.398 -29.609 -25.531 1 97.44 149 VAL B CA 1
ATOM 2439 C C . VAL B 1 149 ? 12.617 -29.078 -24.781 1 97.44 149 VAL B C 1
ATOM 2441 O O . VAL B 1 149 ? 12.773 -29.328 -23.578 1 97.44 149 VAL B O 1
ATOM 2444 N N . THR B 1 150 ? 13.445 -28.328 -25.5 1 97.88 150 THR B N 1
ATOM 2445 C CA . THR B 1 150 ? 14.625 -27.719 -24.891 1 97.88 150 THR B CA 1
ATOM 2446 C C . THR B 1 150 ? 14.297 -26.312 -24.375 1 97.88 150 THR B C 1
ATOM 2448 O O . THR B 1 150 ? 13.742 -25.5 -25.125 1 97.88 150 THR B O 1
ATOM 2451 N N . ILE B 1 151 ? 14.617 -26.109 -23.156 1 97.38 151 ILE B N 1
ATOM 2452 C CA . ILE B 1 151 ? 14.398 -24.828 -22.516 1 97.38 151 ILE B CA 1
ATOM 2453 C C . ILE B 1 151 ? 15.742 -24.156 -22.203 1 97.38 151 ILE B C 1
ATOM 2455 O O . ILE B 1 151 ? 16.672 -24.828 -21.766 1 97.38 151 ILE B O 1
ATOM 2459 N N . ARG B 1 152 ? 15.812 -22.859 -22.484 1 97.12 152 ARG B N 1
ATOM 2460 C CA . ARG B 1 152 ? 17.047 -22.109 -22.234 1 97.12 152 ARG B CA 1
ATOM 2461 C C . ARG B 1 152 ? 16.734 -20.75 -21.609 1 97.12 152 ARG B C 1
ATOM 2463 O O . ARG B 1 152 ? 15.68 -20.172 -21.859 1 97.12 152 ARG B O 1
ATOM 2470 N N . LEU B 1 153 ? 17.656 -20.281 -20.812 1 96.88 153 LEU B N 1
ATOM 2471 C CA . LEU B 1 153 ? 17.531 -18.922 -20.297 1 96.88 153 LEU B CA 1
ATOM 2472 C C . LEU B 1 153 ? 17.594 -17.891 -21.422 1 96.88 153 LEU B C 1
ATOM 2474 O O . LEU B 1 153 ? 18.406 -18.031 -22.344 1 96.88 153 LEU B O 1
ATOM 2478 N N . LYS B 1 154 ? 16.688 -17.016 -21.391 1 93.62 154 LYS B N 1
ATOM 2479 C CA . LYS B 1 154 ? 16.688 -15.953 -22.391 1 93.62 154 LYS B CA 1
ATOM 2480 C C . LYS B 1 154 ? 17.875 -15.008 -22.188 1 93.62 154 LYS B C 1
ATOM 2482 O O . LYS B 1 154 ? 18.172 -14.609 -21.062 1 93.62 154 LYS B O 1
ATOM 2487 N N . ASN B 1 155 ? 18.75 -14.812 -23.219 1 79.38 155 ASN B N 1
ATOM 2488 C CA . ASN B 1 155 ? 19.906 -13.906 -23.156 1 79.38 155 ASN B CA 1
ATOM 2489 C C . ASN B 1 155 ? 19.469 -12.453 -23.062 1 79.38 155 ASN B C 1
ATOM 2491 O O . ASN B 1 155 ? 18.484 -12.047 -23.688 1 79.38 155 ASN B O 1
ATOM 2495 N N . SER B 1 156 ? 19.516 -11.875 -21.891 1 60.75 156 SER B N 1
ATOM 2496 C CA . SER B 1 156 ? 19.25 -10.445 -21.766 1 60.75 156 SER B CA 1
ATOM 2497 C C . SER B 1 156 ? 19.922 -9.648 -22.875 1 60.75 156 SER B C 1
ATOM 2499 O O . SER B 1 156 ? 21.156 -9.664 -23 1 60.75 156 SER B O 1
ATOM 2501 N N . THR B 1 157 ? 19.719 -9.766 -24.203 1 46.62 157 THR B N 1
ATOM 2502 C CA . THR B 1 157 ? 20.375 -8.805 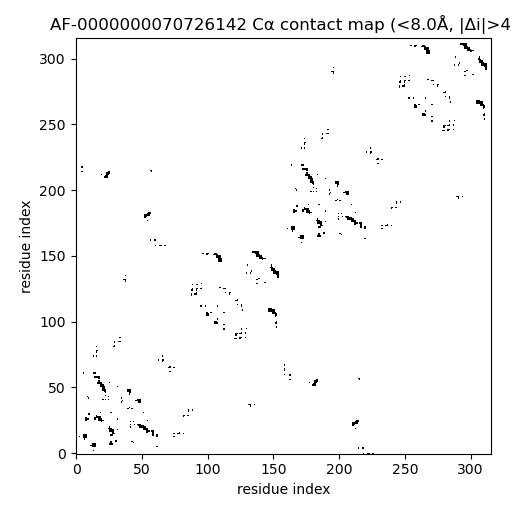-25.062 1 46.62 157 THR B CA 1
ATOM 2503 C C . THR B 1 157 ? 20.484 -7.441 -24.375 1 46.62 157 THR B C 1
ATOM 2505 O O . THR B 1 157 ? 19.484 -6.91 -23.891 1 46.62 157 THR B O 1
ATOM 2508 N N . ARG B 1 158 ? 21.734 -7.043 -24.031 1 33.25 158 ARG B N 1
ATOM 2509 C CA . ARG B 1 158 ? 22.094 -5.695 -23.609 1 33.25 158 ARG B CA 1
ATOM 2510 C C . ARG B 1 158 ? 21.5 -4.645 -24.547 1 33.25 158 ARG B C 1
ATOM 2512 O O . ARG B 1 158 ? 21.469 -4.836 -25.766 1 33.25 158 ARG B O 1
#

InterPro domains:
  IPR001841 Zinc finger, RING-type [PS50089] (8-46)
  IPR001841 Zinc finger, RING-type [SM00184] (8-45)
  IPR013083 Zinc finger, RING/FYVE/PHD-type [G3DSA:3.30.40.10] (1-94)
  IPR017907 Zinc finger, RING-type, conserved site [PS00518] (23-32)
  IPR018957 Zinc finger, C3HC4 RING-type [PF00097] (8-45)
  IPR039577 E3 ubiquitin-protein ligase Rad18 [PTHR14134] (4-70)

Secondary structure (DSSP, 8-state):
--GGGGB-TTT-SB-SS-EE-TTS-EE-HHHHHHHHTT--B-TTT--B--S-EE-HHHHHHHHHHHHHTT-HHHHHHHHHHHHHHHHHHHHHHHHHHHHHHTSGGGEEEHHHHHTT---HHHHHHHHHHHHHHBTTTEEEES-TTSTT-EEEE-----/--GGGGB-TTT-SB-SS-EE-TTS-EE-HHHHHHHHTT--B-TTT--B--S-EE-HHHHHHHHHHHHHTT-HHHHHHHHHHHHHHHHHHHHHHHHHHHHHHTSGGGEEEHHHHHTT---HHHHHHHHHHHHHHBTTTEEEES-TTSTT-EEEE-----